Protein AF-A0A4R9C1X8-F1 (afdb_monomer_lite)

Sequence (183 aa):
MKNKLKKDLIKNESGQSLVEFALILPILIILLSMVVDVWRVYDTKLLLQSVASECAIHLAEKDDVHKLRNRETELKESLNKLIDEQYGNRLDKNKRDIKVTLKDKTEEKFVYRTDKNSNYYKNGTNGYQYTKEIVKKYVDASITVNYDVDFWMPLTSFFYGSSKAEVSSEITTRLSEGDENAR

Organism: NCBI:txid72026

Secondary structure (DSSP, 8-state):
--SSSSSSSS---TTHHHHHHHHHHHHHHHHHHHHHHHHHHHHHHHHHHHHHHHHHHHHHH-GGGGG-TTHHHHHHHHHHHHHHHHHTTTS-GGGEEEEEEEEEEEEEEEEEE--TTSHHHHSSTT----EEEEEEEEEEEEEEEEEEEEPS-HHHHHHHSSSEEEEEEEEEEEEE---TT--

InterPro domains:
  IPR012495 TadE-like domain [PF07811] (15-56)

pLDDT: mean 78.83, std 14.2, range [30.73, 95.12]

Radius of gyration: 32.03 Å; chains: 1; bounding box: 59×33×116 Å

Structure (mmCIF, N/CA/C/O backbone):
data_AF-A0A4R9C1X8-F1
#
_entry.id   AF-A0A4R9C1X8-F1
#
loop_
_atom_site.group_PDB
_atom_site.id
_atom_site.type_symbol
_atom_site.label_atom_id
_atom_site.label_alt_id
_atom_site.label_comp_id
_atom_site.label_asym_id
_atom_site.label_entity_id
_atom_site.label_seq_id
_atom_site.pdbx_PDB_ins_code
_atom_site.Cartn_x
_atom_site.Cartn_y
_atom_site.Cartn_z
_atom_site.occupancy
_atom_site.B_iso_or_equiv
_atom_site.auth_seq_id
_atom_site.auth_comp_id
_atom_site.auth_asym_id
_atom_site.auth_atom_id
_atom_site.pdbx_PDB_model_num
ATOM 1 N N . MET A 1 1 ? -11.691 -9.653 82.221 1.00 44.44 1 MET A N 1
ATOM 2 C CA . MET A 1 1 ? -12.650 -8.991 81.306 1.00 44.44 1 MET A CA 1
ATOM 3 C C . MET A 1 1 ? -11.899 -8.296 80.163 1.00 44.44 1 MET A C 1
ATOM 5 O O . MET A 1 1 ? -11.835 -7.081 80.097 1.00 44.44 1 MET A O 1
ATOM 9 N N . LYS A 1 2 ? -11.238 -9.064 79.292 1.00 48.50 2 LYS A N 1
ATOM 10 C CA . LYS A 1 2 ? -10.469 -8.573 78.135 1.00 48.50 2 LYS A CA 1
ATOM 11 C C . LYS A 1 2 ? -10.546 -9.689 77.102 1.00 48.50 2 LYS A C 1
ATOM 13 O O . LYS A 1 2 ? -10.040 -10.753 77.416 1.00 48.50 2 LYS A O 1
ATOM 18 N N . ASN A 1 3 ? -11.296 -9.492 76.013 1.00 53.09 3 ASN A N 1
ATOM 19 C CA . ASN A 1 3 ? -11.282 -10.278 74.753 1.00 53.09 3 ASN A CA 1
ATOM 20 C C . ASN A 1 3 ? -12.555 -10.099 73.896 1.00 53.09 3 ASN A C 1
ATOM 22 O O . ASN A 1 3 ? -12.766 -10.855 72.956 1.00 53.09 3 ASN A O 1
ATOM 26 N N . LYS A 1 4 ? -13.399 -9.088 74.156 1.00 53.53 4 LYS A N 1
ATOM 27 C CA . LYS A 1 4 ? -14.504 -8.726 73.242 1.00 53.53 4 LYS A CA 1
ATOM 28 C C . LYS A 1 4 ? -14.200 -7.562 72.287 1.00 53.53 4 LYS A C 1
ATOM 30 O O . LYS A 1 4 ? -15.000 -7.303 71.408 1.00 53.53 4 LYS A O 1
ATOM 35 N N . LEU A 1 5 ? -13.043 -6.904 72.407 1.00 55.94 5 LEU A N 1
ATOM 36 C CA . LEU A 1 5 ? -12.713 -5.681 71.646 1.00 55.94 5 LEU A CA 1
ATOM 37 C C . LEU A 1 5 ? -11.835 -5.895 70.397 1.00 55.94 5 LEU A C 1
ATOM 39 O O . LEU A 1 5 ? -11.441 -4.925 69.766 1.00 55.94 5 LEU A O 1
ATOM 43 N N . LYS A 1 6 ? -11.502 -7.139 70.028 1.00 55.38 6 LYS A N 1
ATOM 44 C CA . LYS A 1 6 ? -10.621 -7.433 68.874 1.00 55.38 6 LYS A CA 1
ATOM 45 C C . LYS A 1 6 ? -11.290 -8.234 67.752 1.00 55.38 6 LYS A C 1
ATOM 47 O O . LYS A 1 6 ? -10.585 -8.794 66.922 1.00 55.38 6 LYS A O 1
ATOM 52 N N . LYS A 1 7 ? -12.623 -8.341 67.739 1.00 52.66 7 LYS A N 1
ATOM 53 C CA . LYS A 1 7 ? -13.341 -9.148 66.734 1.00 52.66 7 LYS A CA 1
ATOM 54 C C . LYS A 1 7 ? -14.001 -8.331 65.615 1.00 52.66 7 LYS A C 1
ATOM 56 O O . LYS A 1 7 ? -14.261 -8.901 64.567 1.00 52.66 7 LYS A O 1
ATOM 61 N N . ASP A 1 8 ? -14.133 -7.014 65.787 1.00 54.50 8 ASP A N 1
ATOM 62 C CA . ASP A 1 8 ? -14.786 -6.121 64.809 1.00 54.50 8 ASP A CA 1
ATOM 63 C C . ASP A 1 8 ? -13.802 -5.356 63.899 1.00 54.50 8 ASP A C 1
ATOM 65 O O . ASP A 1 8 ? -14.210 -4.524 63.095 1.00 54.50 8 ASP A O 1
ATOM 69 N N . LEU A 1 9 ? -12.494 -5.622 64.010 1.00 56.00 9 LEU A N 1
ATOM 70 C CA . LEU A 1 9 ? -11.445 -4.942 63.228 1.00 56.00 9 LEU A CA 1
ATOM 71 C C . LEU A 1 9 ? -11.056 -5.670 61.935 1.00 56.00 9 LEU A C 1
ATOM 73 O O . LEU A 1 9 ? -10.329 -5.109 61.122 1.00 56.00 9 LEU A O 1
ATOM 77 N N . ILE A 1 10 ? -11.542 -6.895 61.723 1.00 59.62 10 ILE A N 1
ATOM 78 C CA . ILE A 1 10 ? -11.376 -7.601 60.450 1.00 59.62 10 ILE A CA 1
ATOM 79 C C . ILE A 1 10 ? -12.643 -7.336 59.642 1.00 59.62 10 ILE A C 1
ATOM 81 O O . ILE A 1 10 ? -13.610 -8.095 59.675 1.00 59.62 10 ILE A O 1
ATOM 85 N N . LYS A 1 11 ? -12.654 -6.179 58.980 1.00 61.03 11 LYS A N 1
ATOM 86 C CA . LYS A 1 11 ? -13.660 -5.821 57.984 1.00 61.03 11 LYS A CA 1
ATOM 87 C C . LYS A 1 11 ? -13.579 -6.872 56.871 1.00 61.03 11 LYS A C 1
ATOM 89 O O . LYS A 1 11 ? -12.495 -7.141 56.367 1.00 61.03 11 LYS A O 1
ATOM 94 N N . ASN A 1 12 ? -14.698 -7.507 56.526 1.00 60.75 12 ASN A N 1
ATOM 95 C CA . ASN A 1 12 ? -14.753 -8.438 55.397 1.00 60.75 12 ASN A CA 1
ATOM 96 C C . ASN A 1 12 ? -14.460 -7.664 54.097 1.00 60.75 12 ASN A C 1
ATOM 98 O O . ASN A 1 12 ? -15.361 -7.074 53.510 1.00 60.75 12 ASN A O 1
ATOM 102 N N . GLU A 1 13 ? -13.198 -7.655 53.663 1.00 63.69 13 GLU A N 1
ATOM 103 C CA . GLU A 1 13 ? -12.723 -7.085 52.386 1.00 63.69 13 GLU A CA 1
ATOM 104 C C . GLU A 1 13 ? -12.958 -8.028 51.189 1.00 63.69 13 GLU A C 1
ATOM 106 O O . GLU A 1 13 ? -12.529 -7.763 50.064 1.00 63.69 13 GLU A O 1
ATOM 111 N N . SER A 1 14 ? -13.664 -9.142 51.402 1.00 65.75 14 SER A N 1
ATOM 112 C CA . SER A 1 14 ? -14.006 -10.105 50.359 1.00 65.75 14 SER A CA 1
ATOM 113 C C . SER A 1 14 ? -14.932 -9.458 49.321 1.00 65.75 14 SER A C 1
ATOM 115 O O . SER A 1 14 ? -16.137 -9.346 49.539 1.00 65.75 14 SER A O 1
ATOM 117 N N . GLY A 1 15 ? -14.359 -9.013 48.202 1.00 71.25 15 GLY A N 1
ATOM 118 C CA . GLY A 1 15 ? -15.075 -8.397 47.079 1.00 71.25 15 GLY A CA 1
ATOM 119 C C . GLY A 1 15 ? -14.555 -7.018 46.670 1.00 71.25 15 GLY A C 1
ATOM 120 O O . GLY A 1 15 ? -14.834 -6.589 45.554 1.00 71.25 15 GLY A O 1
ATOM 121 N N . GLN A 1 16 ? -13.748 -6.349 47.502 1.00 83.31 16 GLN A N 1
ATOM 122 C CA . GLN A 1 16 ? -13.204 -5.025 47.174 1.00 83.31 16 GLN A CA 1
ATOM 123 C C . GLN A 1 16 ? -12.269 -5.074 45.958 1.00 83.31 16 GLN A C 1
ATOM 125 O O . GLN A 1 16 ? -12.422 -4.276 45.036 1.00 83.31 16 GLN A O 1
ATOM 130 N N . SER A 1 17 ? -11.381 -6.069 45.888 1.00 85.88 17 SER A N 1
ATOM 131 C CA . SER A 1 17 ? -10.478 -6.241 44.742 1.00 85.88 17 SER A CA 1
ATOM 132 C C . SER A 1 17 ? -11.224 -6.474 43.421 1.00 85.88 17 SER A C 1
ATOM 134 O O . SER A 1 17 ? -10.751 -6.061 42.367 1.00 85.88 17 SER A O 1
ATOM 136 N N . LEU A 1 18 ? -12.409 -7.100 43.461 1.00 88.44 18 LEU A N 1
ATOM 137 C CA . LEU A 1 18 ? -13.241 -7.303 42.270 1.00 88.44 18 LEU A CA 1
ATOM 138 C C . LEU A 1 18 ? -13.864 -5.983 41.795 1.00 88.44 18 LEU A C 1
ATOM 140 O O . LEU A 1 18 ? -13.910 -5.725 40.595 1.00 88.44 18 LEU A O 1
ATOM 144 N N . VAL A 1 19 ? -14.312 -5.143 42.731 1.00 89.88 19 VAL A N 1
ATOM 145 C CA . VAL A 1 19 ? -14.863 -3.813 42.427 1.00 89.88 19 VAL A CA 1
ATOM 146 C C . VAL A 1 19 ? -13.779 -2.895 41.862 1.00 89.88 19 VAL A C 1
ATOM 148 O O . VAL A 1 19 ? -14.004 -2.236 40.851 1.00 89.88 19 VAL A O 1
ATOM 151 N N . GLU A 1 20 ? -12.586 -2.889 42.457 1.00 89.75 20 GLU A N 1
ATOM 152 C CA . GLU A 1 20 ? -11.447 -2.107 41.960 1.00 89.75 20 GLU A CA 1
ATOM 153 C C . GLU A 1 20 ? -11.016 -2.557 40.557 1.00 89.75 20 GLU A C 1
ATOM 155 O O . GLU A 1 20 ? -10.795 -1.725 39.676 1.00 89.75 20 GLU A O 1
ATOM 160 N N . PHE A 1 21 ? -10.989 -3.867 40.300 1.00 91.56 21 PHE A N 1
ATOM 161 C CA . PHE A 1 21 ? -10.712 -4.392 38.965 1.00 91.56 21 PHE A CA 1
ATOM 162 C C . PHE A 1 21 ? -11.791 -3.996 37.948 1.00 91.56 21 PHE A C 1
ATOM 164 O O . PHE A 1 21 ? -11.461 -3.577 36.839 1.00 91.56 21 PHE A O 1
ATOM 171 N N . ALA A 1 22 ? -13.072 -4.062 38.321 1.00 93.31 22 ALA A N 1
ATOM 172 C CA . ALA A 1 22 ? -14.178 -3.662 37.452 1.00 93.31 22 ALA A CA 1
ATOM 173 C C . ALA A 1 22 ? -14.142 -2.168 37.085 1.00 93.31 22 ALA A C 1
ATOM 175 O O . ALA A 1 22 ? -14.608 -1.799 36.010 1.00 93.31 22 ALA A O 1
ATOM 176 N N . LEU A 1 23 ? -13.565 -1.315 37.939 1.00 93.06 23 LEU A N 1
ATOM 177 C CA . LEU A 1 23 ? -13.366 0.109 37.650 1.00 93.06 23 LEU A CA 1
ATOM 178 C C . LEU A 1 23 ? -12.198 0.363 36.687 1.00 93.06 23 LEU A C 1
ATOM 180 O O . LEU A 1 23 ? -12.264 1.286 35.877 1.00 93.06 23 LEU A O 1
ATOM 184 N N . ILE A 1 24 ? -11.142 -0.452 36.742 1.00 95.12 24 ILE A N 1
ATOM 185 C CA . ILE A 1 24 ? -9.961 -0.311 35.873 1.00 95.12 24 ILE A CA 1
ATOM 186 C C . ILE A 1 24 ? -10.181 -0.979 34.508 1.00 95.12 24 ILE A C 1
ATOM 188 O O . ILE A 1 24 ? -9.672 -0.504 33.492 1.00 95.12 24 ILE A O 1
ATOM 192 N N . LEU A 1 25 ? -10.961 -2.060 34.458 1.00 93.62 25 LEU A N 1
ATOM 193 C CA . LEU A 1 25 ? -11.194 -2.855 33.252 1.00 93.62 25 LEU A CA 1
ATOM 194 C C . LEU A 1 25 ? -11.656 -2.028 32.029 1.00 93.62 25 LEU A C 1
ATOM 196 O O . LEU A 1 25 ? -11.095 -2.237 30.954 1.00 93.62 25 LEU A O 1
ATOM 200 N N . PRO A 1 26 ? -12.592 -1.063 32.131 1.00 90.81 26 PRO A N 1
ATOM 201 C CA . PRO A 1 26 ? -12.990 -0.231 30.995 1.00 90.81 26 PRO A CA 1
ATOM 202 C C . PRO A 1 26 ? -11.837 0.613 30.447 1.00 90.81 26 PRO A C 1
ATOM 204 O O . PRO A 1 26 ? -11.681 0.728 29.234 1.00 90.81 26 PRO A O 1
ATOM 207 N N . ILE A 1 27 ? -10.998 1.161 31.331 1.00 91.69 27 ILE A N 1
ATOM 208 C CA . ILE A 1 27 ? -9.813 1.938 30.946 1.00 91.69 27 ILE A CA 1
ATOM 209 C C . ILE A 1 27 ? -8.828 1.029 30.206 1.00 91.69 27 ILE A C 1
ATOM 211 O O . ILE A 1 27 ? -8.302 1.404 29.160 1.00 91.69 27 ILE A O 1
ATOM 215 N N . LEU A 1 28 ? -8.630 -0.194 30.704 1.00 92.62 28 LEU A N 1
ATOM 216 C CA . LEU A 1 28 ? -7.775 -1.182 30.054 1.00 92.62 28 LEU A CA 1
ATOM 217 C C . LEU A 1 28 ? -8.300 -1.564 28.662 1.00 92.62 28 LEU A C 1
ATOM 219 O O . LEU A 1 28 ? -7.518 -1.620 27.716 1.00 92.62 28 LEU A O 1
ATOM 223 N N . ILE A 1 29 ? -9.612 -1.779 28.518 1.00 91.12 29 ILE A N 1
ATOM 224 C CA . ILE A 1 29 ? -10.246 -2.079 27.226 1.00 91.12 29 ILE A CA 1
ATOM 225 C C . ILE A 1 29 ? -10.046 -0.920 26.252 1.00 91.12 29 ILE A C 1
ATOM 227 O O . ILE A 1 29 ? -9.696 -1.162 25.100 1.00 91.12 29 ILE A O 1
ATOM 231 N N . ILE A 1 30 ? -10.219 0.325 26.699 1.00 88.81 30 ILE A N 1
ATOM 232 C CA . ILE A 1 30 ? -10.000 1.517 25.871 1.00 88.81 30 ILE A CA 1
ATOM 233 C C . ILE A 1 30 ? -8.551 1.579 25.377 1.00 88.81 30 ILE A C 1
ATOM 235 O O . ILE A 1 30 ? -8.316 1.745 24.179 1.00 88.81 30 ILE A O 1
ATOM 239 N N . LEU A 1 31 ? -7.583 1.400 26.279 1.00 88.94 31 LEU A N 1
ATOM 240 C CA . LEU A 1 31 ? -6.163 1.422 25.927 1.00 88.94 31 LEU A CA 1
ATOM 241 C C . LEU A 1 31 ? -5.814 0.307 24.937 1.00 88.94 31 LEU A C 1
ATOM 243 O O . LEU A 1 31 ? -5.181 0.563 23.915 1.00 88.94 31 LEU A O 1
ATOM 247 N N . LEU A 1 32 ? -6.269 -0.920 25.197 1.00 90.19 32 LEU A N 1
ATOM 248 C CA . LEU A 1 32 ? -5.996 -2.065 24.331 1.00 90.19 32 LEU A CA 1
ATOM 249 C C . LEU A 1 32 ? -6.653 -1.905 22.953 1.00 90.19 32 LEU A C 1
ATOM 251 O O . LEU A 1 32 ? -6.054 -2.237 21.935 1.00 90.19 32 LEU A O 1
ATOM 255 N N . SER A 1 33 ? -7.851 -1.328 22.912 1.00 87.00 33 SER A N 1
ATOM 256 C CA . SER A 1 33 ? -8.580 -1.040 21.675 1.00 87.00 33 SER A CA 1
ATOM 257 C C . SER A 1 33 ? -7.838 -0.042 20.783 1.00 87.00 33 SER A C 1
ATOM 259 O O . SER A 1 33 ? -7.737 -0.252 19.576 1.00 87.00 33 SER A O 1
ATOM 261 N N . MET A 1 34 ? -7.250 1.002 21.372 1.00 86.62 34 MET A N 1
ATOM 262 C CA . MET A 1 34 ? -6.433 1.967 20.630 1.00 86.62 34 MET A CA 1
ATOM 263 C C . MET A 1 34 ? -5.175 1.310 20.040 1.00 86.62 34 MET A C 1
ATOM 265 O O . MET A 1 34 ? -4.806 1.584 18.899 1.00 86.62 34 MET A O 1
ATOM 269 N N . VAL A 1 35 ? -4.545 0.396 20.786 1.00 91.12 35 VAL A N 1
ATOM 270 C CA . VAL A 1 35 ? -3.383 -0.368 20.304 1.00 91.12 35 VAL A CA 1
ATOM 271 C C . VAL A 1 35 ? -3.746 -1.235 19.095 1.00 91.12 35 VAL A C 1
ATOM 273 O O . VAL A 1 35 ? -2.954 -1.323 18.158 1.00 91.12 35 VAL A O 1
ATOM 276 N N . VAL A 1 36 ? -4.941 -1.832 19.068 1.00 92.06 36 VAL A N 1
ATOM 277 C CA . VAL A 1 36 ? -5.411 -2.633 17.922 1.00 92.06 36 VAL A CA 1
ATOM 278 C C . VAL A 1 36 ? -5.536 -1.786 16.653 1.00 92.06 36 VAL A C 1
ATOM 280 O O . VAL A 1 36 ? -5.094 -2.222 15.590 1.00 92.06 36 VAL A O 1
ATOM 283 N N . ASP A 1 37 ? -6.087 -0.574 16.740 1.00 91.94 37 ASP A N 1
ATOM 284 C CA . ASP A 1 37 ? -6.185 0.314 15.575 1.00 91.94 37 ASP A CA 1
ATOM 285 C C . ASP A 1 37 ? -4.795 0.728 15.061 1.00 91.94 37 ASP A C 1
ATOM 287 O O . ASP A 1 37 ? -4.538 0.663 13.858 1.00 91.94 37 ASP A O 1
ATOM 291 N N . VAL A 1 38 ? -3.861 1.062 15.961 1.00 91.25 38 VAL A N 1
ATOM 292 C CA . VAL A 1 38 ? -2.466 1.376 15.591 1.00 91.25 38 VAL A CA 1
ATOM 293 C C . VAL A 1 38 ? -1.785 0.177 14.929 1.00 91.25 38 VAL A C 1
ATOM 295 O O . VAL A 1 38 ? -1.110 0.332 13.910 1.00 91.25 38 VAL A O 1
ATOM 298 N N . TRP A 1 39 ? -1.991 -1.028 15.465 1.00 92.94 39 TRP A N 1
ATOM 299 C CA . TRP A 1 39 ? -1.465 -2.257 14.877 1.00 92.94 39 TRP A CA 1
ATOM 300 C C . TRP A 1 39 ? -1.961 -2.460 13.442 1.00 92.94 39 TRP A C 1
ATOM 302 O O . TRP A 1 39 ? -1.170 -2.795 12.567 1.00 92.94 39 TRP A O 1
ATOM 312 N N . ARG A 1 40 ? -3.245 -2.205 13.165 1.00 91.75 40 ARG A N 1
ATOM 313 C CA . ARG A 1 40 ? -3.810 -2.336 11.810 1.00 91.75 40 ARG A CA 1
ATOM 314 C C . ARG A 1 40 ? -3.205 -1.337 10.825 1.00 91.75 40 ARG A C 1
ATOM 316 O O . ARG A 1 40 ? -2.924 -1.705 9.683 1.00 91.75 40 ARG A O 1
ATOM 323 N N . VAL A 1 41 ? -2.971 -0.099 11.260 1.00 92.62 41 VAL A N 1
ATOM 324 C CA . VAL A 1 41 ? -2.260 0.907 10.452 1.00 92.62 41 VAL A CA 1
ATOM 325 C C . VAL A 1 41 ? -0.843 0.427 10.137 1.00 92.62 41 VAL A C 1
ATOM 327 O O . VAL A 1 41 ? -0.406 0.494 8.988 1.00 92.62 41 VAL A O 1
ATOM 330 N N . TYR A 1 42 ? -0.142 -0.111 11.135 1.00 93.81 42 TYR A N 1
ATOM 331 C CA . TYR A 1 42 ? 1.217 -0.617 10.971 1.00 93.81 42 TYR A CA 1
ATOM 332 C C . TYR A 1 42 ? 1.294 -1.857 10.063 1.00 93.81 42 TYR A C 1
ATOM 334 O O . TYR A 1 42 ? 2.123 -1.888 9.155 1.00 93.81 42 TYR A O 1
ATOM 342 N N . ASP A 1 43 ? 0.405 -2.841 10.235 1.00 94.06 43 ASP A N 1
ATOM 343 C CA . ASP A 1 43 ? 0.322 -4.016 9.350 1.00 94.06 43 ASP A CA 1
ATOM 344 C C . ASP A 1 43 ? 0.052 -3.594 7.900 1.00 94.06 43 ASP A C 1
ATOM 346 O O . ASP A 1 43 ? 0.715 -4.062 6.975 1.00 94.06 43 ASP A O 1
ATOM 350 N N . THR A 1 44 ? -0.848 -2.624 7.698 1.00 93.06 44 THR A N 1
ATOM 351 C CA . THR A 1 44 ? -1.122 -2.077 6.362 1.00 93.06 44 THR A CA 1
ATOM 352 C C . THR A 1 44 ? 0.103 -1.376 5.780 1.00 93.06 44 THR A C 1
ATOM 354 O O . THR A 1 44 ? 0.399 -1.538 4.599 1.00 93.06 44 THR A O 1
ATOM 357 N N . LYS A 1 45 ? 0.863 -0.632 6.593 1.00 93.06 45 LYS A N 1
ATOM 358 C CA . LYS A 1 45 ? 2.108 0.012 6.151 1.00 93.06 45 LYS A CA 1
ATOM 359 C C . LYS A 1 45 ? 3.136 -1.012 5.667 1.00 93.06 45 LYS A C 1
ATOM 361 O O . LYS A 1 45 ? 3.730 -0.806 4.610 1.00 93.06 45 LYS A O 1
ATOM 366 N N . LEU A 1 46 ? 3.328 -2.104 6.407 1.00 93.94 46 LEU A N 1
ATOM 367 C CA . LEU A 1 46 ? 4.225 -3.189 5.998 1.00 93.94 46 LEU A CA 1
ATOM 368 C C . LEU A 1 46 ? 3.745 -3.846 4.703 1.00 93.94 46 LEU A C 1
ATOM 370 O O . LEU A 1 46 ? 4.535 -4.058 3.785 1.00 93.94 46 LEU A O 1
ATOM 374 N N . LEU A 1 47 ? 2.440 -4.100 4.600 1.00 93.31 47 LEU A N 1
ATOM 375 C CA . LEU A 1 47 ? 1.840 -4.676 3.405 1.00 93.31 47 LEU A CA 1
ATOM 376 C C . LEU A 1 47 ? 2.042 -3.785 2.173 1.00 93.31 47 LEU A C 1
ATOM 378 O O . LEU A 1 47 ? 2.428 -4.275 1.115 1.00 93.31 47 LEU A O 1
ATOM 382 N N . LEU A 1 48 ? 1.837 -2.474 2.314 1.00 93.38 48 LEU A N 1
ATOM 383 C CA . LEU A 1 48 ? 2.068 -1.501 1.247 1.00 93.38 48 LEU A CA 1
ATOM 384 C C . LEU A 1 48 ? 3.531 -1.436 0.815 1.00 93.38 48 LEU A C 1
ATOM 386 O O . LEU A 1 48 ? 3.808 -1.216 -0.362 1.00 93.38 48 LEU A O 1
ATOM 390 N N . GLN A 1 49 ? 4.471 -1.631 1.738 1.00 93.00 49 GLN A N 1
ATOM 391 C CA . GLN A 1 49 ? 5.887 -1.700 1.398 1.00 93.00 49 GLN A CA 1
ATOM 392 C C . GLN A 1 49 ? 6.192 -2.939 0.550 1.00 93.00 49 GLN A C 1
ATOM 394 O O . GLN A 1 49 ? 6.845 -2.808 -0.483 1.00 93.00 49 GLN A O 1
ATOM 399 N N . SER A 1 50 ? 5.663 -4.110 0.921 1.00 92.62 50 SER A N 1
ATOM 400 C CA . SER A 1 50 ? 5.785 -5.329 0.108 1.00 92.62 50 SER A CA 1
ATOM 401 C C . SER A 1 50 ? 5.149 -5.164 -1.272 1.00 92.62 50 SER A C 1
ATOM 403 O O . SER A 1 50 ? 5.767 -5.511 -2.274 1.00 92.62 50 SER A O 1
ATOM 405 N N . VAL A 1 51 ? 3.956 -4.568 -1.342 1.00 91.25 51 VAL A N 1
ATOM 406 C CA . VAL A 1 51 ? 3.269 -4.276 -2.608 1.00 91.25 51 VAL A CA 1
ATOM 407 C C . VAL A 1 51 ? 4.089 -3.344 -3.491 1.00 91.25 51 VAL A C 1
ATOM 409 O O . VAL A 1 51 ? 4.247 -3.616 -4.678 1.00 91.25 51 VAL A O 1
ATOM 412 N N . ALA A 1 52 ? 4.618 -2.256 -2.930 1.00 90.06 52 ALA A N 1
ATOM 413 C CA . ALA A 1 52 ? 5.444 -1.314 -3.672 1.00 90.06 52 ALA A CA 1
ATOM 414 C C . ALA A 1 52 ? 6.685 -2.017 -4.243 1.00 90.06 52 ALA A C 1
ATOM 416 O O . ALA A 1 52 ? 6.966 -1.884 -5.433 1.00 90.06 52 ALA A O 1
ATOM 417 N N . SER A 1 53 ? 7.382 -2.822 -3.434 1.00 90.69 53 SER A N 1
ATOM 418 C CA . SER A 1 53 ? 8.530 -3.615 -3.888 1.00 90.69 53 SER A CA 1
ATOM 419 C C . SER A 1 53 ? 8.174 -4.600 -5.001 1.00 90.69 53 SER A C 1
ATOM 421 O O . SER A 1 53 ? 8.881 -4.648 -6.004 1.00 90.69 53 SER A O 1
ATOM 423 N N . GLU A 1 54 ? 7.065 -5.325 -4.876 1.00 89.25 54 GLU A N 1
ATOM 424 C CA . GLU A 1 54 ? 6.607 -6.258 -5.911 1.00 89.25 54 GLU A CA 1
ATOM 425 C C . GLU A 1 54 ? 6.286 -5.523 -7.219 1.00 89.25 54 GLU A C 1
ATOM 427 O O . GLU A 1 54 ? 6.692 -5.935 -8.303 1.00 89.25 54 GLU A O 1
ATOM 432 N N . CYS A 1 55 ? 5.630 -4.364 -7.119 1.00 87.94 55 CYS A N 1
ATOM 433 C CA . CYS A 1 55 ? 5.351 -3.505 -8.266 1.00 87.94 55 CYS A CA 1
ATOM 434 C C . CYS A 1 55 ? 6.647 -3.017 -8.931 1.00 87.94 55 CYS A C 1
ATOM 436 O O . CYS A 1 55 ? 6.741 -3.015 -10.155 1.00 87.94 55 CYS A O 1
ATOM 438 N N . ALA A 1 56 ? 7.657 -2.630 -8.149 1.00 87.31 56 ALA A N 1
ATOM 439 C CA . ALA A 1 56 ? 8.956 -2.203 -8.665 1.00 87.31 56 ALA A CA 1
ATOM 440 C C . ALA A 1 56 ? 9.685 -3.314 -9.434 1.00 87.31 56 ALA A C 1
ATOM 442 O O . ALA A 1 56 ? 10.269 -3.032 -10.482 1.00 87.31 56 ALA A O 1
ATOM 443 N N . ILE A 1 57 ? 9.635 -4.549 -8.928 1.00 87.06 57 ILE A N 1
ATOM 444 C CA . ILE A 1 57 ? 10.224 -5.728 -9.576 1.00 87.06 57 ILE A CA 1
ATOM 445 C C . ILE A 1 57 ? 9.473 -6.042 -10.870 1.00 87.06 57 ILE A C 1
ATOM 447 O O . ILE A 1 57 ? 10.093 -6.137 -11.926 1.00 87.06 57 ILE A O 1
ATOM 451 N N . HIS A 1 58 ? 8.141 -6.102 -10.810 1.00 87.06 58 HIS A N 1
ATOM 452 C CA . HIS A 1 58 ? 7.296 -6.384 -11.972 1.00 87.06 58 HIS A CA 1
ATOM 453 C C . HIS A 1 58 ? 7.477 -5.356 -13.094 1.00 87.06 58 HIS A C 1
ATOM 455 O O . HIS A 1 58 ? 7.465 -5.704 -14.273 1.00 87.06 58 HIS A O 1
ATOM 461 N N . LEU A 1 59 ? 7.667 -4.075 -12.751 1.00 84.25 59 LEU A N 1
ATOM 462 C CA . LEU A 1 59 ? 7.992 -3.062 -13.755 1.00 84.25 59 LEU A CA 1
ATOM 463 C C . LEU A 1 59 ? 9.396 -3.250 -14.334 1.00 84.25 59 LEU A C 1
ATOM 465 O O . LEU A 1 59 ? 9.556 -3.095 -15.541 1.00 84.25 59 LEU A O 1
ATOM 469 N N . ALA A 1 60 ? 10.393 -3.567 -13.504 1.00 81.88 60 ALA A N 1
ATOM 470 C CA . ALA A 1 60 ? 11.772 -3.751 -13.951 1.00 81.88 60 ALA A CA 1
ATOM 471 C C . ALA A 1 60 ? 11.952 -4.984 -14.854 1.00 81.88 60 ALA A C 1
ATOM 473 O O . ALA A 1 60 ? 12.788 -4.949 -15.750 1.00 81.88 60 ALA A O 1
ATOM 474 N N . GLU A 1 61 ? 11.169 -6.047 -14.644 1.00 81.38 61 GLU A N 1
ATOM 475 C CA . GLU A 1 61 ? 11.168 -7.247 -15.495 1.00 81.38 61 GLU A CA 1
ATOM 476 C C . GLU A 1 61 ? 10.475 -7.011 -16.845 1.00 81.38 61 GLU A C 1
ATOM 478 O O . GLU A 1 61 ? 10.781 -7.661 -17.846 1.00 81.38 61 GLU A O 1
ATOM 483 N N . LYS A 1 62 ? 9.531 -6.068 -16.900 1.00 75.38 62 LYS A N 1
ATOM 484 C CA . LYS A 1 62 ? 8.776 -5.785 -18.116 1.00 75.38 62 LYS A CA 1
ATOM 485 C C . LYS A 1 62 ? 9.640 -4.987 -19.096 1.00 75.38 62 LYS A C 1
ATOM 487 O O . LYS A 1 62 ? 9.580 -3.763 -19.152 1.00 75.38 62 LYS A O 1
ATOM 492 N N . ASP A 1 63 ? 10.387 -5.696 -19.934 1.00 64.44 63 ASP A N 1
ATOM 493 C CA . ASP A 1 63 ? 11.261 -5.083 -20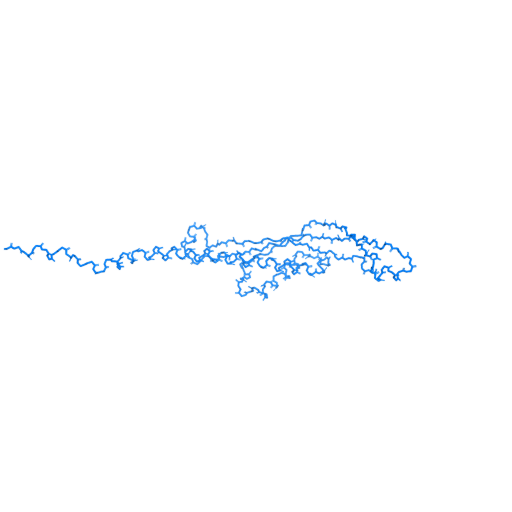.940 1.00 64.44 63 ASP A CA 1
ATOM 494 C C . ASP A 1 63 ? 10.501 -4.204 -21.950 1.00 64.44 63 ASP A C 1
ATOM 496 O O . ASP A 1 63 ? 11.085 -3.292 -22.516 1.00 64.44 63 ASP A O 1
ATOM 500 N N . ASP A 1 64 ? 9.193 -4.395 -22.157 1.00 65.44 64 ASP A N 1
ATOM 501 C CA . ASP A 1 64 ? 8.400 -3.688 -23.179 1.00 65.44 64 ASP A CA 1
ATOM 502 C C . ASP A 1 64 ? 7.855 -2.305 -22.766 1.00 65.44 64 ASP A C 1
ATOM 504 O O . ASP A 1 64 ? 7.111 -1.684 -23.529 1.00 65.44 64 ASP A O 1
ATOM 508 N N . VAL A 1 65 ? 8.197 -1.780 -21.584 1.00 66.88 65 VAL A N 1
ATOM 509 C CA . VAL A 1 65 ? 7.618 -0.510 -21.087 1.00 66.88 65 VAL A CA 1
ATOM 510 C C . VAL A 1 65 ? 7.904 0.681 -22.017 1.00 66.88 65 VAL A C 1
ATOM 512 O O . VAL A 1 65 ? 7.110 1.620 -22.103 1.00 66.88 65 VAL A O 1
ATOM 515 N N . HIS A 1 66 ? 8.994 0.622 -22.783 1.00 63.72 66 HIS A N 1
ATOM 516 C CA . HIS A 1 66 ? 9.368 1.629 -23.777 1.00 63.72 66 HIS A CA 1
ATOM 517 C C . HIS A 1 66 ? 8.469 1.651 -25.027 1.00 63.72 66 HIS A C 1
ATOM 519 O O . HIS A 1 66 ? 8.430 2.664 -25.723 1.00 63.72 66 HIS A O 1
ATOM 525 N N . LYS A 1 67 ? 7.719 0.574 -25.304 1.00 63.34 67 LYS A N 1
ATOM 526 C CA . LYS A 1 67 ? 6.823 0.462 -26.471 1.00 63.34 67 LYS A CA 1
ATOM 527 C C . LYS A 1 67 ? 5.411 0.995 -26.211 1.00 63.34 67 LYS A C 1
ATOM 529 O O . LYS A 1 67 ? 4.621 1.102 -27.148 1.00 63.34 67 LYS A O 1
ATOM 534 N N . LEU A 1 68 ? 5.074 1.301 -24.958 1.00 67.44 68 LEU A N 1
ATOM 535 C CA . LEU A 1 68 ? 3.722 1.709 -24.573 1.00 67.44 68 LEU A CA 1
ATOM 536 C C . LEU A 1 68 ? 3.471 3.167 -24.971 1.00 67.44 68 LEU A C 1
ATOM 538 O O . LEU A 1 68 ? 4.291 4.052 -24.714 1.00 67.44 68 LEU A O 1
ATOM 542 N N . ARG A 1 69 ? 2.313 3.426 -25.586 1.00 62.59 69 ARG A N 1
ATOM 543 C CA . ARG A 1 69 ? 1.947 4.758 -26.089 1.00 62.59 69 ARG A CA 1
ATOM 544 C C . ARG A 1 69 ? 1.552 5.689 -24.941 1.00 62.59 69 ARG A C 1
ATOM 546 O O . ARG A 1 69 ? 1.967 6.843 -24.936 1.00 62.59 69 ARG A O 1
ATOM 553 N N . ASN A 1 70 ? 0.825 5.165 -23.948 1.00 75.94 70 ASN A N 1
ATOM 554 C CA . ASN A 1 70 ? 0.446 5.869 -22.721 1.00 75.94 70 ASN A CA 1
ATOM 555 C C . ASN A 1 70 ? 1.046 5.154 -21.502 1.00 75.94 70 ASN A C 1
ATOM 557 O O . ASN A 1 70 ? 0.339 4.491 -20.740 1.00 75.94 70 ASN A O 1
ATOM 561 N N . ARG A 1 71 ? 2.370 5.290 -21.331 1.00 74.75 71 ARG A N 1
ATOM 562 C CA . ARG A 1 71 ? 3.158 4.538 -20.338 1.00 74.75 71 ARG A CA 1
ATOM 563 C C . ARG A 1 71 ? 2.534 4.545 -18.940 1.00 74.75 71 ARG A C 1
ATOM 565 O O . ARG A 1 71 ? 2.303 3.486 -18.381 1.00 74.75 71 ARG A O 1
ATOM 572 N N . GLU A 1 72 ? 2.191 5.701 -18.384 1.00 78.06 72 GLU A N 1
ATOM 573 C CA . GLU A 1 72 ? 1.697 5.781 -16.999 1.00 78.06 72 GLU A CA 1
ATOM 574 C C . GLU A 1 72 ? 0.352 5.072 -16.786 1.00 78.06 72 GLU A C 1
ATOM 576 O O . GLU A 1 72 ? 0.174 4.368 -15.792 1.00 78.06 72 GLU A O 1
ATOM 581 N N . THR A 1 73 ? -0.590 5.208 -17.724 1.00 80.75 73 THR A N 1
ATOM 582 C CA . THR A 1 73 ? -1.923 4.595 -17.615 1.00 80.75 73 THR A CA 1
ATOM 583 C C . THR A 1 73 ? -1.854 3.076 -17.738 1.00 80.75 73 THR A C 1
ATOM 585 O O . THR A 1 73 ? -2.426 2.364 -16.916 1.00 80.75 73 THR A O 1
ATOM 588 N N . GLU A 1 74 ? -1.115 2.579 -18.730 1.00 81.31 74 GLU A N 1
ATOM 589 C CA . GLU A 1 74 ? -0.968 1.141 -18.982 1.00 81.31 74 GLU A CA 1
ATOM 590 C C . GLU A 1 74 ? -0.167 0.455 -17.862 1.00 81.31 74 GLU A C 1
ATOM 592 O O . GLU A 1 74 ? -0.486 -0.663 -17.445 1.00 81.31 74 GLU A O 1
ATOM 597 N N . LEU A 1 75 ? 0.842 1.142 -17.310 1.00 82.31 75 LEU A N 1
ATOM 598 C CA . LEU A 1 75 ? 1.559 0.675 -16.125 1.00 82.31 75 LEU A CA 1
ATOM 599 C C . LEU A 1 75 ? 0.636 0.637 -14.906 1.00 82.31 75 LEU A C 1
ATOM 601 O O . LEU A 1 75 ? 0.577 -0.386 -14.229 1.00 82.31 75 LEU A O 1
ATOM 605 N N . LYS A 1 76 ? -0.137 1.702 -14.655 1.00 86.12 76 LYS A N 1
ATOM 606 C CA . LYS A 1 76 ? -1.108 1.741 -13.552 1.00 86.12 76 LYS A CA 1
ATOM 607 C C . LYS A 1 76 ? -2.116 0.593 -13.642 1.00 86.12 76 LYS A C 1
ATOM 609 O O . LYS A 1 76 ? -2.443 -0.001 -12.616 1.00 86.12 76 LYS A O 1
ATOM 614 N N . GLU A 1 77 ? -2.608 0.257 -14.830 1.00 86.06 77 GLU A N 1
ATOM 615 C CA . GLU A 1 77 ? -3.530 -0.870 -15.017 1.00 86.06 77 GLU A CA 1
ATOM 616 C C . GLU A 1 77 ? -2.855 -2.219 -14.729 1.00 86.06 77 GLU A C 1
ATOM 618 O O . GLU A 1 77 ? -3.390 -3.028 -13.968 1.00 86.06 77 GLU A O 1
ATOM 623 N N . SER A 1 78 ? -1.640 -2.429 -15.249 1.00 84.88 78 SER A N 1
ATOM 624 C CA . SER A 1 78 ? -0.853 -3.641 -14.987 1.00 84.88 78 SER A CA 1
ATOM 625 C C . SER A 1 78 ? -0.569 -3.835 -13.495 1.00 84.88 78 SER A C 1
ATOM 627 O O . SER A 1 78 ? -0.671 -4.955 -12.998 1.00 84.88 78 SER A O 1
ATOM 629 N N . LEU A 1 79 ? -0.229 -2.760 -12.778 1.00 86.56 79 LEU A N 1
ATOM 630 C CA . LEU A 1 79 ? 0.019 -2.809 -11.337 1.00 86.56 79 LEU A CA 1
ATOM 631 C C . LEU A 1 79 ? -1.263 -3.077 -10.548 1.00 86.56 79 LEU A C 1
ATOM 633 O O . LEU A 1 79 ? -1.251 -3.868 -9.610 1.00 86.56 79 LEU A O 1
ATOM 637 N N . ASN A 1 80 ? -2.389 -2.475 -10.942 1.00 87.75 80 ASN A N 1
ATOM 638 C CA . ASN A 1 80 ? -3.676 -2.764 -10.308 1.00 87.75 80 ASN A CA 1
ATOM 639 C C . ASN A 1 80 ? -4.052 -4.241 -10.434 1.00 87.75 80 ASN A C 1
ATOM 641 O O . ASN A 1 80 ? -4.500 -4.827 -9.453 1.00 87.75 80 ASN A O 1
ATOM 645 N N . LYS A 1 81 ? -3.839 -4.845 -11.608 1.00 88.75 81 LYS A N 1
ATOM 646 C CA . LYS A 1 81 ? -4.093 -6.272 -11.818 1.00 88.75 81 LYS A CA 1
ATOM 647 C C . LYS A 1 81 ? -3.196 -7.146 -10.935 1.00 88.75 81 LYS A C 1
ATOM 649 O O . LYS A 1 81 ? -3.707 -8.032 -10.262 1.00 88.75 81 LYS A O 1
ATOM 654 N N . LEU A 1 82 ? -1.895 -6.850 -10.881 1.00 88.00 82 LEU A N 1
ATOM 655 C CA . LEU A 1 82 ? -0.936 -7.565 -10.029 1.00 88.00 82 LEU A CA 1
ATOM 656 C C . LEU A 1 82 ? -1.341 -7.515 -8.548 1.00 88.00 82 LEU A C 1
ATOM 658 O O . LEU A 1 82 ? -1.335 -8.534 -7.860 1.00 88.00 82 LEU A O 1
ATOM 662 N N . ILE A 1 83 ? -1.721 -6.334 -8.057 1.00 89.19 83 ILE A N 1
ATOM 663 C CA . ILE A 1 83 ? -2.129 -6.156 -6.659 1.00 89.19 83 ILE A CA 1
ATOM 664 C C . ILE A 1 83 ? -3.440 -6.882 -6.380 1.00 89.19 83 ILE A C 1
ATOM 666 O O . ILE A 1 83 ? -3.569 -7.505 -5.332 1.00 89.19 83 ILE A O 1
ATOM 670 N N . ASP A 1 84 ? -4.405 -6.829 -7.295 1.00 89.75 84 ASP A N 1
ATOM 671 C CA . ASP A 1 84 ? -5.678 -7.526 -7.120 1.00 89.75 84 ASP A CA 1
ATOM 672 C C . ASP A 1 84 ? -5.466 -9.057 -7.091 1.00 89.75 84 ASP A C 1
ATOM 674 O O . ASP A 1 84 ? -6.076 -9.738 -6.268 1.00 89.75 84 ASP A O 1
ATOM 678 N N . GLU A 1 85 ? -4.553 -9.596 -7.907 1.00 90.12 85 GLU A N 1
ATOM 679 C CA . GLU A 1 85 ? -4.212 -11.028 -7.933 1.00 90.12 85 GLU A CA 1
ATOM 680 C C . GLU A 1 85 ? -3.455 -11.493 -6.678 1.00 90.12 85 GLU A C 1
ATOM 682 O O . GLU A 1 85 ? -3.792 -12.528 -6.105 1.00 90.12 85 GLU A O 1
ATOM 687 N N . GLN A 1 86 ? -2.446 -10.739 -6.234 1.00 87.56 86 GLN A N 1
ATOM 688 C CA . GLN A 1 86 ? -1.562 -11.151 -5.132 1.00 87.56 86 GLN A CA 1
ATOM 68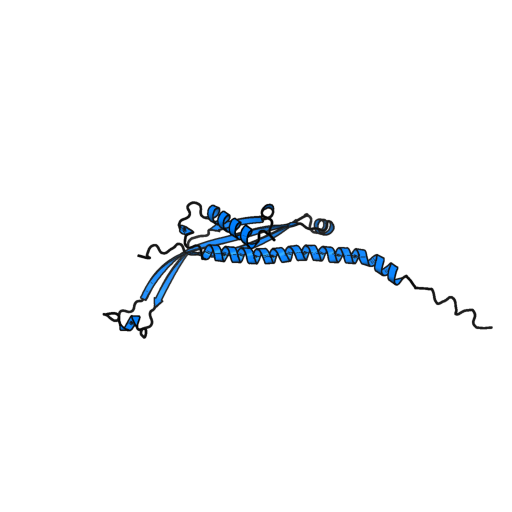9 C C . GLN A 1 86 ? -2.070 -10.710 -3.749 1.00 87.56 86 GLN A C 1
ATOM 691 O O . GLN A 1 86 ? -1.838 -11.377 -2.741 1.00 87.56 86 GLN A O 1
ATOM 696 N N . TYR A 1 87 ? -2.780 -9.583 -3.686 1.00 88.88 87 TYR A N 1
ATOM 697 C CA . TYR A 1 87 ? -3.133 -8.894 -2.443 1.00 88.88 87 TYR A CA 1
ATOM 698 C C . TYR A 1 87 ? -4.621 -8.529 -2.330 1.00 88.88 87 TYR A C 1
ATOM 700 O O . TYR A 1 87 ? -5.011 -7.947 -1.316 1.00 88.88 87 TYR A O 1
ATOM 708 N N . GLY A 1 88 ? -5.475 -8.898 -3.293 1.00 84.31 88 GLY A N 1
ATOM 709 C CA . GLY A 1 88 ? -6.900 -8.535 -3.300 1.00 84.31 88 GLY A CA 1
ATOM 710 C C . GLY A 1 88 ? -7.692 -9.000 -2.070 1.00 84.31 88 GLY A C 1
ATOM 711 O O . GLY A 1 88 ? -8.650 -8.347 -1.669 1.00 84.31 88 GLY A O 1
ATOM 712 N N . ASN A 1 89 ? -7.252 -10.071 -1.400 1.00 87.12 89 ASN A N 1
ATOM 713 C CA . ASN A 1 89 ? -7.863 -10.542 -0.149 1.00 87.12 89 ASN A CA 1
ATOM 714 C C . ASN A 1 89 ? -7.537 -9.659 1.070 1.00 87.12 89 ASN A C 1
ATOM 716 O O . ASN A 1 89 ? -8.192 -9.779 2.104 1.00 87.12 89 ASN A O 1
ATOM 720 N N . ARG A 1 90 ? -6.501 -8.815 0.986 1.00 85.12 90 ARG A N 1
ATOM 721 C CA . ARG A 1 90 ? -6.012 -7.979 2.097 1.00 85.12 90 ARG A CA 1
ATOM 722 C C . ARG A 1 90 ? -6.167 -6.482 1.833 1.00 85.12 90 ARG A C 1
ATOM 724 O O . ARG A 1 90 ? -6.315 -5.726 2.788 1.00 85.12 90 ARG A O 1
ATOM 731 N N . LEU A 1 91 ? -6.131 -6.058 0.570 1.00 87.00 91 LEU A N 1
ATOM 732 C CA . LEU A 1 91 ? -6.242 -4.660 0.158 1.00 87.00 91 LEU A CA 1
ATOM 733 C C . LEU A 1 91 ? -7.499 -4.450 -0.682 1.00 87.00 91 LEU A C 1
ATOM 735 O O . LEU A 1 91 ? -7.593 -4.929 -1.810 1.00 87.00 91 LEU A O 1
ATOM 739 N N . ASP A 1 92 ? -8.440 -3.676 -0.145 1.00 86.19 92 ASP A N 1
ATOM 740 C CA . ASP A 1 92 ? -9.648 -3.280 -0.863 1.00 86.19 92 ASP A CA 1
ATOM 741 C C . ASP A 1 92 ? -9.306 -2.302 -1.995 1.00 86.19 92 ASP A C 1
ATOM 743 O O . ASP A 1 92 ? -8.683 -1.256 -1.788 1.00 86.19 92 ASP A O 1
ATOM 747 N N . LYS A 1 93 ? -9.761 -2.625 -3.204 1.00 83.94 93 LYS A N 1
ATOM 748 C CA . LYS A 1 93 ? -9.569 -1.811 -4.405 1.00 83.94 93 LYS A CA 1
ATOM 749 C C . LYS A 1 93 ? -10.136 -0.399 -4.263 1.00 83.94 93 LYS A C 1
ATOM 751 O O . LYS A 1 93 ? -9.559 0.535 -4.806 1.00 83.94 93 LYS A O 1
ATOM 756 N N . ASN A 1 94 ? -11.233 -0.230 -3.526 1.00 86.00 94 ASN A N 1
ATOM 757 C CA . ASN A 1 94 ? -11.903 1.068 -3.391 1.00 86.00 94 ASN A CA 1
ATOM 758 C C . ASN A 1 94 ? -11.191 2.020 -2.423 1.00 86.00 94 ASN A C 1
ATOM 760 O O . ASN A 1 94 ? -11.473 3.215 -2.419 1.00 86.00 94 ASN A O 1
ATOM 764 N N . LYS A 1 95 ? -10.296 1.490 -1.585 1.00 86.81 95 LYS A N 1
ATOM 765 C CA . LYS A 1 95 ? -9.555 2.246 -0.566 1.00 86.81 95 LYS A CA 1
ATOM 766 C C . LYS A 1 95 ? -8.119 2.535 -0.986 1.00 86.81 95 LYS A C 1
ATOM 768 O O . LYS A 1 95 ? -7.369 3.109 -0.207 1.00 86.81 95 LYS A O 1
ATOM 773 N N . ARG A 1 96 ? -7.736 2.107 -2.191 1.00 86.44 96 ARG A N 1
ATOM 774 C CA . ARG A 1 96 ? -6.378 2.165 -2.727 1.00 86.44 96 ARG A CA 1
ATOM 775 C C . ARG A 1 96 ? -6.294 3.176 -3.865 1.00 86.44 96 ARG A C 1
ATOM 777 O O . ARG A 1 96 ? -7.083 3.106 -4.803 1.00 86.44 96 ARG A O 1
ATOM 784 N N . ASP A 1 97 ? -5.268 4.020 -3.851 1.00 87.75 97 ASP A N 1
ATOM 785 C CA . ASP A 1 97 ? -4.852 4.793 -5.026 1.00 87.75 97 ASP A CA 1
ATOM 786 C C . ASP A 1 97 ? -3.402 4.472 -5.394 1.00 87.75 97 ASP A C 1
ATOM 788 O O . ASP A 1 97 ? -2.543 4.298 -4.532 1.00 87.75 97 ASP A O 1
ATOM 792 N N . ILE A 1 98 ? -3.137 4.375 -6.695 1.00 85.62 98 ILE A N 1
ATOM 793 C CA . ILE A 1 98 ? -1.804 4.098 -7.233 1.00 85.62 98 ILE A CA 1
ATOM 794 C C . ILE A 1 98 ? -1.445 5.211 -8.198 1.00 85.62 98 ILE A C 1
ATOM 796 O O . ILE A 1 98 ? -2.182 5.481 -9.155 1.00 85.62 98 ILE A O 1
ATOM 800 N N . LYS A 1 99 ? -0.280 5.809 -7.980 1.00 87.19 99 LYS A N 1
ATOM 801 C CA . LYS A 1 99 ? 0.319 6.790 -8.878 1.00 87.19 99 LYS A CA 1
ATOM 802 C C . LYS A 1 99 ? 1.638 6.240 -9.393 1.00 87.19 99 LYS A C 1
ATOM 804 O O . LYS A 1 99 ? 2.426 5.686 -8.633 1.00 87.19 99 LYS A O 1
ATOM 809 N N . VAL A 1 100 ? 1.845 6.378 -10.695 1.00 84.12 100 VAL A N 1
ATOM 810 C CA . VAL A 1 100 ? 3.101 6.042 -11.359 1.00 84.12 100 VAL A CA 1
ATOM 811 C C . VAL A 1 100 ? 3.573 7.314 -12.034 1.00 84.12 100 VAL A C 1
ATOM 813 O O . VAL A 1 100 ? 2.849 7.856 -12.864 1.00 84.12 100 VAL A O 1
ATOM 816 N N . THR A 1 101 ? 4.760 7.773 -11.663 1.00 83.88 101 THR A N 1
ATOM 817 C CA . THR A 1 101 ? 5.383 8.971 -12.224 1.00 83.88 101 THR A CA 1
ATOM 818 C C . THR A 1 101 ? 6.695 8.570 -12.868 1.00 83.88 101 THR A C 1
ATOM 820 O O . THR A 1 101 ? 7.577 8.026 -12.198 1.00 83.88 101 THR A O 1
ATOM 823 N N . LEU A 1 102 ? 6.840 8.843 -14.160 1.00 81.19 102 LEU A N 1
ATOM 824 C CA . LEU A 1 102 ? 8.098 8.624 -14.867 1.00 81.19 102 LEU A CA 1
ATOM 825 C C . LEU A 1 102 ? 8.972 9.876 -14.760 1.00 81.19 102 LEU A C 1
ATOM 827 O O . LEU A 1 102 ? 8.509 10.990 -14.992 1.00 81.19 102 LEU A O 1
ATOM 831 N N . LYS A 1 103 ? 10.234 9.688 -14.380 1.00 82.25 103 LYS A N 1
ATOM 832 C CA . LYS A 1 103 ? 11.249 10.743 -14.308 1.00 82.25 103 LYS A CA 1
ATOM 833 C C . LYS A 1 103 ? 12.060 10.808 -15.605 1.00 82.25 103 LYS A C 1
ATOM 835 O O . LYS A 1 103 ? 11.787 10.103 -16.579 1.00 82.25 103 LYS A O 1
ATOM 840 N N . ASP A 1 104 ? 13.060 11.683 -15.597 1.00 75.50 104 ASP A N 1
ATOM 841 C CA . ASP A 1 104 ? 13.942 11.928 -16.729 1.00 75.50 104 ASP A CA 1
ATOM 842 C C . ASP A 1 104 ? 14.746 10.691 -17.144 1.00 75.50 104 ASP A C 1
ATOM 844 O O . ASP A 1 104 ? 15.065 9.796 -16.355 1.00 75.50 104 ASP A O 1
ATOM 848 N N . LYS A 1 105 ? 15.087 10.671 -18.433 1.00 79.12 105 LYS A N 1
ATOM 849 C CA . LYS A 1 105 ? 15.916 9.633 -19.039 1.00 79.12 105 LYS A CA 1
ATOM 850 C C . LYS A 1 105 ? 17.354 9.756 -18.555 1.00 79.12 105 LYS A C 1
ATOM 852 O O . LYS A 1 105 ? 17.935 10.837 -18.597 1.00 79.12 105 LYS A O 1
ATOM 857 N N . THR A 1 106 ? 17.938 8.627 -18.177 1.00 78.38 106 THR A N 1
ATOM 858 C CA . THR A 1 106 ? 19.346 8.524 -17.793 1.00 78.38 106 THR A CA 1
ATOM 859 C C . THR A 1 106 ? 20.066 7.578 -18.743 1.00 78.38 106 THR A C 1
ATOM 861 O O . THR A 1 106 ? 19.550 6.515 -19.082 1.00 78.38 106 THR A O 1
ATOM 864 N N . GLU A 1 107 ? 21.267 7.950 -19.174 1.00 80.12 107 GLU A N 1
ATOM 865 C CA . GLU A 1 107 ? 22.119 7.103 -20.008 1.00 80.12 107 GLU A CA 1
ATOM 866 C C . GLU A 1 107 ? 23.339 6.656 -19.208 1.00 80.12 107 GLU A C 1
ATOM 868 O O . GLU A 1 107 ? 24.051 7.480 -18.634 1.00 80.12 107 GLU A O 1
ATOM 873 N N . GLU A 1 108 ? 23.605 5.353 -19.193 1.00 79.88 108 GLU A N 1
ATOM 874 C CA . GLU A 1 108 ? 24.792 4.797 -18.549 1.00 79.88 108 GLU A CA 1
ATOM 875 C C . GLU A 1 108 ? 25.636 4.019 -19.556 1.00 79.88 108 GLU A C 1
ATOM 877 O O . GLU A 1 108 ? 25.132 3.283 -20.411 1.00 79.88 108 GLU A O 1
ATOM 882 N N . LYS A 1 109 ? 26.955 4.201 -19.455 1.00 79.69 109 LYS A N 1
ATOM 883 C CA . LYS A 1 109 ? 27.935 3.546 -20.320 1.00 79.69 109 LYS A CA 1
ATOM 884 C C . LYS A 1 109 ? 28.549 2.362 -19.591 1.00 79.69 109 LYS A C 1
ATOM 886 O O . LYS A 1 109 ? 29.194 2.530 -18.559 1.00 79.69 109 LYS A O 1
ATOM 891 N N . PHE A 1 110 ? 28.402 1.179 -20.170 1.00 76.44 110 PHE A N 1
ATOM 892 C CA . PHE A 1 110 ? 28.996 -0.053 -19.674 1.00 76.44 110 PHE A CA 1
ATOM 893 C C . PHE A 1 110 ? 30.169 -0.455 -20.551 1.00 76.44 110 PHE A C 1
ATOM 895 O O . PHE A 1 110 ? 30.065 -0.502 -21.775 1.00 76.44 110 PHE A O 1
ATOM 902 N N . VAL A 1 111 ? 31.289 -0.779 -19.911 1.00 75.19 111 VAL A N 1
ATOM 903 C CA . VAL A 1 111 ? 32.495 -1.250 -20.587 1.00 75.19 111 VAL A CA 1
ATOM 904 C C . VAL A 1 111 ? 32.680 -2.721 -20.249 1.00 75.19 111 VAL A C 1
ATOM 906 O O . VAL A 1 111 ? 33.110 -3.065 -19.148 1.00 75.19 111 VAL A O 1
ATOM 909 N N . TYR A 1 112 ? 32.363 -3.599 -21.196 1.00 67.81 112 TYR A N 1
ATOM 910 C CA . TYR A 1 112 ? 32.605 -5.027 -21.030 1.00 67.81 112 TYR A CA 1
ATOM 911 C C . TYR A 1 112 ? 34.054 -5.336 -21.375 1.00 67.81 112 TYR A C 1
ATOM 913 O O . TYR A 1 112 ? 34.506 -5.063 -22.487 1.00 67.81 112 TYR A O 1
ATOM 921 N N . ARG A 1 113 ? 34.779 -5.917 -20.418 1.00 69.88 113 ARG A N 1
ATOM 922 C CA . ARG A 1 113 ? 36.147 -6.399 -20.613 1.00 69.88 113 ARG A CA 1
ATOM 923 C C . ARG A 1 113 ? 36.140 -7.918 -20.580 1.00 69.88 113 ARG A C 1
ATOM 925 O O . ARG A 1 113 ? 35.764 -8.511 -19.575 1.00 69.88 113 ARG A O 1
ATOM 932 N N . THR A 1 114 ? 36.559 -8.541 -21.676 1.00 65.50 114 THR A N 1
ATOM 933 C CA . THR A 1 114 ? 36.792 -9.987 -21.702 1.00 65.50 114 THR A CA 1
ATOM 934 C C . THR A 1 114 ? 38.122 -10.327 -21.033 1.00 65.50 114 THR A C 1
ATOM 936 O O . THR A 1 114 ? 39.121 -9.631 -21.229 1.00 65.50 114 THR A O 1
ATOM 939 N N . ASP A 1 115 ? 38.150 -11.414 -20.261 1.00 66.00 115 ASP A N 1
ATOM 940 C CA . ASP A 1 115 ? 39.394 -11.949 -19.711 1.00 66.00 115 ASP A CA 1
ATOM 941 C C . ASP A 1 115 ? 40.273 -12.483 -20.853 1.00 66.00 115 ASP A C 1
ATOM 943 O O . ASP A 1 115 ? 39.817 -13.251 -21.712 1.00 66.00 115 ASP A O 1
ATOM 947 N N . LYS A 1 116 ? 41.551 -12.092 -20.827 1.00 63.12 116 LYS A N 1
ATOM 948 C CA . LYS A 1 116 ? 42.607 -12.542 -21.741 1.00 63.12 116 LYS A CA 1
ATOM 949 C C . LYS A 1 116 ? 42.826 -14.054 -21.679 1.00 63.12 116 LYS A C 1
ATOM 951 O O . 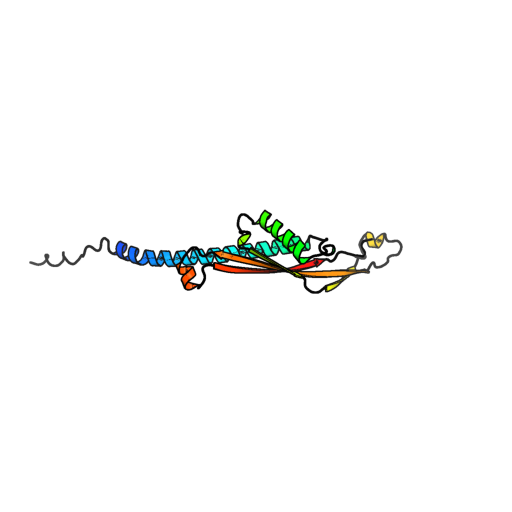LYS A 1 116 ? 43.340 -14.640 -22.627 1.00 63.12 116 LYS A O 1
ATOM 956 N N . ASN A 1 117 ? 42.463 -14.698 -20.569 1.00 65.56 117 ASN A N 1
ATOM 957 C CA . ASN A 1 117 ? 42.671 -16.129 -20.388 1.00 65.56 117 ASN A CA 1
ATOM 958 C C . ASN A 1 117 ? 41.470 -16.993 -20.811 1.00 65.56 117 ASN A C 1
ATOM 960 O O . ASN A 1 117 ? 41.578 -18.223 -20.805 1.00 65.56 117 ASN A O 1
ATOM 964 N N . SER A 1 118 ? 40.352 -16.370 -21.203 1.00 68.25 118 SER A N 1
ATOM 965 C CA . SER A 1 118 ? 39.151 -17.074 -21.657 1.00 68.25 118 SER A CA 1
ATOM 966 C C . SER A 1 118 ? 39.371 -17.781 -23.002 1.00 68.25 118 SER A C 1
ATOM 968 O O . SER A 1 118 ? 40.100 -17.302 -23.873 1.00 68.25 118 SER A O 1
ATOM 970 N N . ASN A 1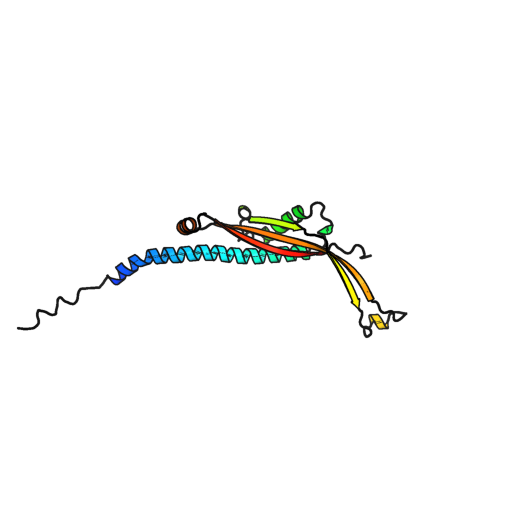 119 ? 38.698 -18.918 -23.211 1.00 62.75 119 ASN A N 1
ATOM 971 C CA . ASN A 1 119 ? 38.733 -19.632 -24.496 1.00 62.75 119 ASN A CA 1
ATOM 972 C C . ASN A 1 119 ? 38.157 -18.787 -25.650 1.00 62.75 119 ASN A C 1
ATOM 974 O O . ASN A 1 119 ? 38.579 -18.943 -26.792 1.00 62.75 119 ASN A O 1
ATOM 978 N N . TYR A 1 120 ? 37.261 -17.842 -25.339 1.00 60.00 120 TYR A N 1
ATOM 979 C CA . TYR A 1 120 ? 36.758 -16.835 -26.279 1.00 60.00 120 TYR A CA 1
ATOM 980 C C . TYR A 1 120 ? 37.857 -15.877 -26.764 1.00 60.00 120 TYR A C 1
ATOM 982 O O . TYR A 1 120 ? 37.877 -15.519 -27.937 1.00 60.00 120 TYR A O 1
ATOM 990 N N . TYR A 1 121 ? 38.803 -15.501 -25.896 1.00 58.12 121 TYR A N 1
ATOM 991 C CA . TYR A 1 121 ? 39.947 -14.661 -26.265 1.00 58.12 121 TYR A CA 1
ATOM 992 C C . TYR A 1 121 ? 40.999 -15.430 -27.082 1.00 58.12 121 TYR A C 1
ATOM 994 O O . TYR A 1 121 ? 41.592 -14.879 -28.006 1.00 58.12 121 TYR A O 1
ATOM 1002 N N . LYS A 1 122 ? 41.219 -16.713 -26.766 1.00 56.59 122 LYS A N 1
ATOM 1003 C CA . LYS A 1 122 ? 42.266 -17.550 -27.385 1.00 56.59 122 LYS A CA 1
ATOM 1004 C C . LYS A 1 122 ? 41.908 -18.083 -28.777 1.00 56.59 122 LYS A C 1
ATOM 1006 O O . LYS A 1 122 ? 42.813 -18.300 -29.574 1.00 56.59 122 LYS A O 1
ATOM 1011 N N . ASN A 1 123 ? 40.618 -18.263 -29.072 1.00 58.53 123 ASN A N 1
ATOM 1012 C CA . ASN A 1 123 ? 40.137 -18.787 -30.359 1.00 58.53 123 ASN A CA 1
ATOM 1013 C C . ASN A 1 123 ? 39.706 -17.696 -31.360 1.00 58.53 123 ASN A C 1
ATOM 1015 O O . ASN A 1 123 ? 39.278 -18.019 -32.466 1.00 58.53 123 ASN A O 1
ATOM 1019 N N . GLY A 1 124 ? 39.796 -16.411 -30.998 1.00 57.69 124 GLY A N 1
ATOM 1020 C CA . GLY A 1 124 ? 39.532 -15.302 -31.915 1.00 57.69 124 GLY A CA 1
ATOM 1021 C C . GLY A 1 124 ? 40.725 -15.065 -32.842 1.00 57.69 124 GLY A C 1
ATOM 1022 O O . GLY A 1 124 ? 41.831 -14.821 -32.368 1.00 57.69 124 GLY A O 1
ATOM 1023 N N . THR A 1 125 ? 40.500 -15.082 -34.158 1.00 53.03 125 THR A N 1
ATOM 1024 C CA . THR A 1 125 ? 41.523 -15.113 -35.225 1.00 53.03 125 THR A CA 1
ATOM 1025 C C . THR A 1 125 ? 42.553 -13.972 -35.205 1.00 53.03 125 THR A C 1
ATOM 1027 O O . THR A 1 125 ? 43.495 -14.028 -35.977 1.00 53.03 125 THR A O 1
ATOM 1030 N N . ASN A 1 126 ? 42.441 -12.958 -34.336 1.00 51.69 126 ASN A N 1
ATOM 1031 C CA . ASN A 1 126 ? 43.383 -11.831 -34.287 1.00 51.69 126 ASN A CA 1
ATOM 1032 C C . ASN A 1 126 ? 43.659 -11.235 -32.884 1.00 51.69 126 ASN A C 1
ATOM 1034 O O . ASN A 1 126 ? 44.129 -10.105 -32.791 1.00 51.69 126 ASN A O 1
ATOM 1038 N N . GLY A 1 127 ? 43.387 -11.943 -31.777 1.00 51.75 127 GLY A N 1
ATOM 1039 C CA . GLY A 1 127 ? 43.814 -11.494 -30.433 1.00 51.75 127 GLY A CA 1
ATOM 1040 C C . GLY A 1 127 ? 43.356 -10.082 -30.016 1.00 51.75 127 GLY A C 1
ATOM 1041 O O . GLY A 1 127 ? 44.002 -9.443 -29.182 1.00 51.75 127 GLY A O 1
ATOM 1042 N N . TYR A 1 128 ? 42.272 -9.568 -30.605 1.00 51.72 128 TYR A N 1
ATOM 1043 C CA . TYR A 1 128 ? 41.775 -8.229 -30.311 1.00 51.72 128 TYR A CA 1
ATOM 1044 C C . TYR A 1 128 ? 41.132 -8.192 -28.924 1.00 51.72 128 TYR A C 1
ATOM 1046 O O . TYR A 1 128 ? 40.313 -9.037 -28.564 1.00 51.72 128 TYR A O 1
ATOM 1054 N N . GLN A 1 129 ? 41.495 -7.179 -28.135 1.00 55.06 129 GLN A N 1
ATOM 1055 C CA . GLN A 1 129 ? 40.794 -6.849 -26.901 1.00 55.06 129 GLN A CA 1
ATOM 1056 C C . GLN A 1 129 ? 39.369 -6.427 -27.259 1.00 55.06 129 GLN A C 1
ATOM 1058 O O . GLN A 1 129 ? 39.147 -5.309 -27.719 1.00 55.06 129 GLN A O 1
ATOM 1063 N N . TYR A 1 130 ? 38.394 -7.307 -27.047 1.00 55.59 130 TYR A N 1
ATOM 1064 C CA . TYR A 1 130 ? 36.988 -6.944 -27.171 1.00 55.59 130 TYR A CA 1
ATOM 1065 C C . TYR A 1 130 ? 36.581 -6.136 -25.934 1.00 55.59 130 TYR A C 1
ATOM 1067 O O . TYR A 1 130 ? 35.972 -6.656 -25.001 1.00 55.59 130 TYR A O 1
ATOM 1075 N N . THR A 1 131 ? 36.981 -4.864 -25.904 1.00 58.72 131 THR A N 1
ATOM 1076 C CA . THR A 1 131 ? 36.341 -3.865 -25.049 1.00 58.72 131 THR A CA 1
ATOM 1077 C C . THR A 1 131 ? 35.101 -3.400 -25.796 1.00 58.72 131 THR A C 1
ATOM 1079 O O . THR A 1 131 ? 35.206 -2.614 -26.735 1.00 58.72 131 THR A O 1
ATOM 1082 N N . LYS A 1 132 ? 33.932 -3.944 -25.444 1.00 65.31 132 LYS A N 1
ATOM 1083 C CA . LYS A 1 132 ? 32.660 -3.508 -26.031 1.00 65.31 132 LYS A CA 1
ATOM 1084 C C . LYS A 1 132 ? 32.047 -2.464 -25.109 1.00 65.31 132 LYS A C 1
ATOM 1086 O O . LYS A 1 132 ? 31.646 -2.790 -23.991 1.00 65.31 132 LYS A O 1
ATOM 1091 N N . GLU A 1 133 ? 31.999 -1.221 -25.574 1.00 69.25 133 GLU A N 1
ATOM 1092 C CA . GLU A 1 133 ? 31.208 -0.177 -24.929 1.00 69.25 133 GLU A CA 1
ATOM 1093 C C . GLU A 1 133 ? 29.745 -0.344 -25.343 1.00 69.25 133 GLU A C 1
ATOM 1095 O O . GLU A 1 133 ? 29.423 -0.371 -26.531 1.00 69.25 133 GLU A O 1
ATOM 1100 N N . ILE A 1 134 ? 28.864 -0.506 -24.362 1.00 72.06 134 ILE A N 1
ATOM 1101 C CA . ILE A 1 134 ? 27.417 -0.565 -24.560 1.00 72.06 134 ILE A CA 1
ATOM 1102 C C . ILE A 1 134 ? 26.819 0.609 -23.798 1.00 72.06 134 ILE A C 1
ATOM 1104 O O . ILE A 1 134 ? 27.054 0.761 -22.600 1.00 72.06 134 ILE A O 1
ATOM 1108 N N . VAL A 1 135 ? 26.058 1.449 -24.493 1.00 76.62 135 VAL A N 1
ATOM 1109 C CA . VAL A 1 135 ? 25.288 2.529 -23.871 1.00 76.62 135 VAL A CA 1
ATOM 1110 C C . VAL A 1 135 ? 23.880 2.011 -23.640 1.00 76.62 135 VAL A C 1
ATOM 1112 O O . VAL A 1 135 ? 23.221 1.609 -24.597 1.00 76.62 135 VAL A O 1
ATOM 1115 N N . LYS A 1 136 ? 23.431 2.018 -22.386 1.00 77.56 136 LYS A N 1
ATOM 1116 C CA . LYS A 1 136 ? 22.061 1.653 -22.025 1.00 77.56 136 LYS A CA 1
ATOM 1117 C C . LYS A 1 136 ? 21.292 2.887 -21.581 1.00 77.56 136 LYS A C 1
ATOM 1119 O O . LYS A 1 136 ? 21.797 3.703 -20.810 1.00 77.56 136 LYS A O 1
ATOM 1124 N N . LYS A 1 137 ? 20.066 3.004 -22.086 1.00 80.75 137 LYS A N 1
ATOM 1125 C CA . LYS A 1 137 ? 19.119 4.062 -21.733 1.00 80.75 137 LYS A CA 1
ATOM 1126 C C . LYS A 1 137 ? 18.151 3.539 -20.680 1.00 80.75 137 LYS A C 1
ATOM 1128 O O . LYS A 1 137 ? 17.657 2.413 -20.783 1.00 80.75 137 LYS A O 1
ATOM 1133 N N . TYR A 1 138 ? 17.887 4.370 -19.685 1.00 80.88 138 TYR A N 1
ATOM 1134 C CA . TYR A 1 138 ? 17.029 4.061 -18.557 1.00 80.88 138 TYR A CA 1
ATOM 1135 C C . TYR A 1 138 ? 16.024 5.177 -18.302 1.00 80.88 138 TYR A C 1
ATOM 1137 O O . TYR A 1 138 ? 16.290 6.348 -18.569 1.00 80.88 138 TYR A O 1
ATOM 1145 N N . VAL A 1 139 ? 14.883 4.803 -17.736 1.00 83.25 139 VAL A N 1
ATOM 1146 C CA . VAL A 1 139 ? 13.872 5.718 -17.205 1.00 83.25 139 VAL A CA 1
ATOM 1147 C C . VAL A 1 139 ? 13.605 5.320 -15.763 1.00 83.25 139 VAL A C 1
ATOM 1149 O O . VAL A 1 139 ? 13.269 4.168 -15.493 1.00 83.25 139 VAL A O 1
ATOM 1152 N N . ASP A 1 140 ? 13.738 6.261 -14.835 1.00 84.62 140 ASP A N 1
ATOM 1153 C CA . ASP A 1 140 ? 13.368 6.015 -13.444 1.00 84.62 140 ASP A CA 1
ATOM 1154 C C . ASP A 1 140 ? 11.843 6.170 -13.290 1.00 84.62 140 ASP A C 1
ATOM 1156 O O . ASP A 1 140 ? 11.255 7.165 -13.713 1.00 84.62 140 ASP A O 1
ATOM 1160 N N . ALA A 1 141 ? 11.186 5.189 -12.679 1.00 84.69 141 ALA A N 1
ATOM 1161 C CA . ALA A 1 141 ? 9.757 5.183 -12.395 1.00 84.69 141 ALA A CA 1
ATOM 1162 C C . ALA A 1 141 ? 9.530 5.223 -10.882 1.00 84.69 141 ALA A C 1
ATOM 1164 O O . ALA A 1 141 ? 9.976 4.326 -10.165 1.00 84.69 141 ALA A O 1
ATOM 1165 N N . SER A 1 142 ? 8.828 6.247 -10.392 1.00 85.94 142 SER A N 1
ATOM 1166 C CA . SER A 1 142 ? 8.356 6.293 -9.005 1.00 85.94 142 SER A CA 1
ATOM 1167 C C . SER A 1 142 ? 6.941 5.740 -8.918 1.00 85.94 142 SER A C 1
ATOM 1169 O O . SER A 1 142 ? 6.052 6.173 -9.652 1.00 85.94 142 SER A O 1
ATOM 1171 N N . ILE A 1 143 ? 6.741 4.782 -8.022 1.00 88.31 143 ILE A N 1
ATOM 1172 C CA . ILE A 1 143 ? 5.460 4.143 -7.746 1.00 88.31 143 ILE A CA 1
ATOM 1173 C C . ILE A 1 143 ? 5.046 4.563 -6.342 1.00 88.31 143 ILE A C 1
ATOM 1175 O O . ILE A 1 143 ? 5.747 4.271 -5.374 1.00 88.31 143 ILE A O 1
ATOM 1179 N N . THR A 1 144 ? 3.895 5.214 -6.231 1.00 90.12 144 THR A N 1
ATOM 1180 C CA . THR A 1 144 ? 3.281 5.578 -4.955 1.00 90.12 144 THR A CA 1
ATOM 1181 C C . THR A 1 144 ? 1.993 4.788 -4.789 1.00 90.12 144 THR A C 1
ATOM 1183 O O . THR A 1 144 ? 1.102 4.863 -5.637 1.00 90.12 144 THR A O 1
ATOM 1186 N N . VAL A 1 145 ? 1.889 4.035 -3.697 1.00 90.06 145 VAL A N 1
ATOM 1187 C CA . VAL A 1 145 ? 0.692 3.277 -3.325 1.00 90.06 145 VAL A CA 1
ATOM 1188 C C . VAL A 1 145 ? 0.131 3.873 -2.042 1.00 90.06 145 VAL A C 1
ATOM 1190 O O . VAL A 1 145 ? 0.801 3.855 -1.010 1.00 90.06 145 VAL A O 1
ATOM 1193 N N . ASN A 1 146 ? -1.091 4.388 -2.115 1.00 92.06 146 ASN A N 1
ATOM 1194 C CA . ASN A 1 146 ? -1.828 4.966 -0.998 1.00 92.06 146 ASN A CA 1
ATOM 1195 C C . ASN A 1 146 ? -2.986 4.051 -0.612 1.00 92.06 146 ASN A C 1
ATOM 1197 O O . ASN A 1 146 ? -3.610 3.437 -1.483 1.00 92.06 146 ASN A O 1
ATOM 1201 N N . TYR A 1 147 ? -3.282 3.978 0.681 1.00 92.75 147 TYR A N 1
ATOM 1202 C CA . TYR A 1 147 ? -4.390 3.199 1.205 1.00 92.75 147 TYR A CA 1
ATOM 1203 C C . TYR A 1 147 ? -5.022 3.831 2.441 1.00 92.75 147 TYR A C 1
ATOM 1205 O O . TYR A 1 147 ? -4.322 4.214 3.380 1.00 92.75 147 TYR A O 1
ATOM 1213 N N . ASP A 1 148 ? -6.350 3.836 2.467 1.00 92.75 148 ASP A N 1
ATOM 1214 C CA . ASP A 1 148 ? -7.145 4.301 3.599 1.00 92.75 148 ASP A CA 1
ATOM 1215 C C . ASP A 1 148 ? -7.458 3.157 4.575 1.00 92.75 148 ASP A C 1
ATOM 1217 O O . ASP A 1 148 ? -8.212 2.227 4.267 1.00 92.75 148 ASP A O 1
ATOM 1221 N N . VAL A 1 149 ? -6.922 3.245 5.793 1.00 91.62 149 VAL A N 1
ATOM 1222 C CA . VAL A 1 149 ? -7.203 2.304 6.885 1.00 91.62 149 VAL A CA 1
ATOM 1223 C C . VAL A 1 149 ? -8.310 2.858 7.772 1.00 91.62 149 VAL A C 1
ATOM 1225 O O . VAL A 1 149 ? -8.123 3.872 8.440 1.00 91.62 149 VAL A O 1
ATOM 1228 N N . ASP A 1 150 ? -9.453 2.172 7.829 1.00 90.44 150 ASP A N 1
ATOM 1229 C CA . ASP A 1 150 ? -10.551 2.558 8.721 1.00 90.44 150 ASP A CA 1
ATOM 1230 C C . ASP A 1 150 ? -10.235 2.204 10.179 1.00 90.44 150 ASP A C 1
ATOM 1232 O O . ASP A 1 150 ? -9.928 1.043 10.496 1.00 90.44 150 ASP A O 1
ATOM 1236 N N . PHE A 1 151 ? -10.404 3.175 11.076 1.00 89.62 151 PHE A N 1
ATOM 1237 C CA . PHE A 1 151 ? -10.397 2.910 12.511 1.00 89.62 151 PHE A CA 1
ATOM 1238 C C . PHE A 1 151 ? -11.677 2.190 12.910 1.00 89.62 151 PHE A C 1
ATOM 1240 O O . PHE A 1 151 ? -12.778 2.585 12.523 1.00 89.62 151 PHE A O 1
ATOM 1247 N N . TRP A 1 152 ? -11.545 1.131 13.702 1.00 86.00 152 TRP A N 1
ATOM 1248 C CA . TRP A 1 152 ? -12.718 0.442 14.232 1.00 86.00 152 TRP A CA 1
ATOM 1249 C C . TRP A 1 152 ? -13.287 1.143 15.454 1.00 86.00 152 TRP A C 1
ATOM 1251 O O . TRP A 1 152 ? -14.491 1.056 15.694 1.00 86.00 152 TRP A O 1
ATOM 1261 N N . MET A 1 153 ? -12.450 1.839 16.224 1.00 87.50 153 MET A N 1
ATOM 1262 C CA . MET A 1 153 ? -12.879 2.398 17.496 1.00 87.50 153 MET A CA 1
ATOM 1263 C C . MET A 1 153 ? -13.225 3.888 17.365 1.00 87.50 153 MET A C 1
ATOM 1265 O O . MET A 1 153 ? -12.388 4.689 16.932 1.00 87.50 153 MET A O 1
ATOM 1269 N N . PRO A 1 154 ? -14.424 4.307 17.820 1.00 83.94 154 PRO A N 1
ATOM 1270 C CA . PRO A 1 154 ? -14.839 5.709 17.786 1.00 83.94 154 PRO A CA 1
ATOM 1271 C C . PRO A 1 154 ? -13.869 6.629 18.525 1.00 83.94 154 PRO A C 1
ATOM 1273 O O . PRO A 1 154 ? -13.610 7.747 18.090 1.00 83.94 154 PRO A O 1
ATOM 1276 N N . LEU A 1 155 ? -13.288 6.154 19.627 1.00 83.88 155 LEU A N 1
ATOM 1277 C CA . LEU A 1 155 ? -12.374 6.961 20.423 1.00 83.88 155 LEU A CA 1
ATOM 1278 C C . LEU A 1 155 ? -11.063 7.245 19.677 1.00 83.88 155 LEU A C 1
ATOM 1280 O O . LEU A 1 155 ? -10.564 8.364 19.741 1.00 83.88 155 LEU A O 1
ATOM 1284 N N . THR A 1 156 ? -10.541 6.279 18.917 1.00 84.81 156 THR A N 1
ATOM 1285 C CA . THR A 1 156 ? -9.366 6.493 18.060 1.00 84.81 156 THR A CA 1
ATOM 1286 C C . THR A 1 156 ? -9.669 7.551 17.012 1.00 84.81 156 THR A C 1
ATOM 1288 O O . THR A 1 156 ? -8.877 8.470 16.830 1.00 84.81 156 THR A O 1
ATOM 1291 N N . SER A 1 157 ? -10.860 7.494 16.403 1.00 85.00 157 SER A N 1
ATOM 1292 C CA . SER A 1 157 ? -11.289 8.521 15.451 1.00 85.00 157 SER A CA 1
ATOM 1293 C C . SER A 1 157 ? -11.465 9.904 16.085 1.00 85.00 157 SER A C 1
ATOM 1295 O O . SER A 1 157 ? -11.130 10.913 15.471 1.00 85.00 157 SER A O 1
ATOM 1297 N N . PHE A 1 158 ? -11.921 9.958 1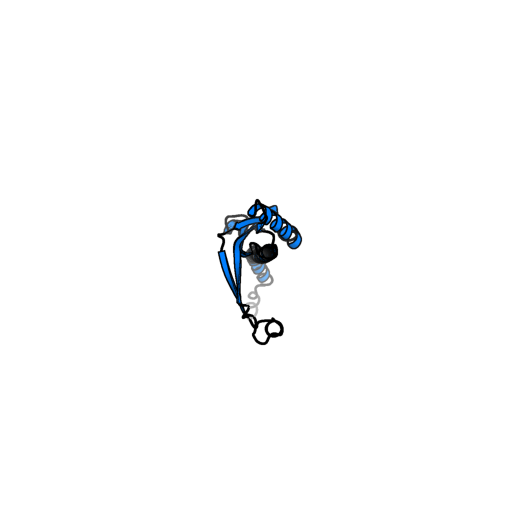7.340 1.00 85.44 158 PHE A N 1
ATOM 1298 C CA . PHE A 1 158 ? -12.037 11.196 18.106 1.00 85.44 158 PHE A CA 1
ATOM 1299 C C . PHE A 1 158 ? -10.664 11.806 18.415 1.00 85.44 158 PHE A C 1
ATOM 1301 O O . PHE A 1 158 ? -10.465 12.997 18.196 1.00 85.44 158 PHE A O 1
ATOM 1308 N N . PHE A 1 159 ? -9.704 11.000 18.882 1.00 83.19 159 PHE A N 1
ATOM 1309 C CA . PHE A 1 159 ? -8.348 11.471 19.183 1.00 83.19 159 PHE A CA 1
ATOM 1310 C C . PHE A 1 159 ? -7.553 11.844 17.933 1.00 83.19 159 PHE A C 1
ATOM 1312 O O . PHE A 1 159 ? -6.789 12.805 17.959 1.00 83.19 159 PHE A O 1
ATOM 1319 N N . TYR A 1 160 ? -7.712 11.082 16.853 1.00 82.88 160 TYR A N 1
ATOM 1320 C CA . TYR A 1 160 ? -6.994 11.305 15.602 1.00 82.88 160 TYR A CA 1
ATOM 1321 C C . TYR A 1 160 ? -7.646 12.395 14.732 1.00 82.88 160 TYR A C 1
ATOM 1323 O O . TYR A 1 160 ? -6.995 12.967 13.865 1.00 82.88 160 TYR A O 1
ATOM 1331 N N . GLY A 1 161 ? -8.920 12.723 14.976 1.00 85.69 161 GLY A N 1
ATOM 1332 C CA . GLY A 1 161 ? -9.659 13.762 14.253 1.00 85.69 161 GLY A CA 1
ATOM 1333 C C . GLY A 1 161 ? -10.236 13.318 12.903 1.00 85.69 161 GLY A C 1
ATOM 1334 O O . GLY A 1 161 ? -10.863 14.120 12.213 1.00 85.69 161 GLY A O 1
ATOM 1335 N N . SER A 1 162 ? -10.070 12.049 12.525 1.00 85.56 162 SER A N 1
ATOM 1336 C CA . SER A 1 162 ? -10.675 11.440 11.337 1.00 85.56 162 SER A CA 1
ATOM 1337 C C . SER A 1 162 ? -11.045 9.982 11.613 1.00 85.56 162 SER A C 1
ATOM 1339 O O . SER A 1 162 ? -10.500 9.343 12.507 1.00 85.56 162 SER A O 1
ATOM 1341 N N . SER A 1 163 ? -11.963 9.418 10.827 1.00 86.12 163 SER A N 1
ATOM 1342 C CA . SER A 1 163 ? -12.334 7.996 10.914 1.00 86.12 163 SER A CA 1
ATOM 1343 C C . SER A 1 163 ? -11.357 7.052 10.203 1.00 86.12 163 SER A C 1
ATOM 1345 O O . SER A 1 163 ? -11.547 5.836 10.249 1.00 86.12 163 SER A O 1
ATOM 1347 N N . LYS A 1 164 ? -10.324 7.596 9.547 1.00 90.12 164 LYS A N 1
ATOM 1348 C CA . LYS A 1 164 ? -9.388 6.846 8.705 1.00 90.12 164 LYS A CA 1
ATOM 1349 C C . LYS A 1 164 ? -7.964 7.383 8.808 1.00 90.12 164 LYS A C 1
ATOM 1351 O O . LYS A 1 164 ? -7.774 8.597 8.857 1.00 90.12 164 LYS A O 1
ATOM 1356 N N . ALA A 1 165 ? -6.983 6.490 8.742 1.00 88.75 165 ALA A N 1
ATOM 1357 C CA . ALA A 1 165 ? -5.581 6.834 8.532 1.00 88.75 165 ALA A CA 1
ATOM 1358 C C . ALA A 1 165 ? -5.192 6.603 7.069 1.00 88.75 165 ALA A C 1
ATOM 1360 O O . ALA A 1 165 ? -5.346 5.493 6.560 1.00 88.75 165 ALA A O 1
ATOM 1361 N N . GLU A 1 166 ? -4.641 7.626 6.420 1.00 91.44 166 GLU A N 1
ATOM 1362 C CA . GLU A 1 166 ? -4.022 7.484 5.103 1.00 91.44 166 GLU A CA 1
ATOM 1363 C C . GLU A 1 166 ? -2.599 6.940 5.274 1.00 91.44 166 GLU A C 1
ATOM 1365 O O . GLU A 1 166 ? -1.771 7.505 5.995 1.00 91.44 166 GLU A O 1
ATOM 1370 N N . VAL A 1 167 ? -2.312 5.815 4.625 1.00 92.50 167 VAL A N 1
ATOM 1371 C CA . VAL A 1 167 ? -1.004 5.164 4.654 1.00 92.50 167 VAL A CA 1
ATOM 1372 C C . VAL A 1 167 ? -0.462 5.106 3.237 1.00 92.50 167 VAL A C 1
ATOM 1374 O O . VAL A 1 167 ? -1.098 4.556 2.344 1.00 92.50 167 VAL A O 1
ATOM 1377 N N . SER A 1 168 ? 0.732 5.650 3.029 1.00 91.31 168 SER A N 1
ATOM 1378 C CA . SER A 1 168 ? 1.392 5.676 1.724 1.00 91.31 168 SER A CA 1
ATOM 1379 C C . SER A 1 168 ? 2.694 4.886 1.734 1.00 91.31 168 SER A C 1
ATOM 1381 O O . SER A 1 168 ? 3.354 4.763 2.765 1.00 91.31 168 SER A O 1
ATOM 1383 N N . SER A 1 169 ? 3.098 4.348 0.591 1.00 91.81 169 SER A N 1
ATOM 1384 C CA . SER A 1 169 ? 4.433 3.795 0.364 1.00 91.81 169 SER A CA 1
ATOM 1385 C C . SER A 1 169 ? 4.920 4.238 -1.005 1.00 91.81 169 SER A C 1
ATOM 1387 O O . SER A 1 169 ? 4.158 4.198 -1.970 1.00 91.81 169 SER A O 1
ATOM 1389 N N . GLU A 1 170 ? 6.174 4.671 -1.086 1.00 91.25 170 GLU A N 1
ATOM 1390 C CA . GLU A 1 170 ? 6.802 5.092 -2.333 1.00 91.25 170 GLU A CA 1
ATOM 1391 C C . GLU A 1 170 ? 8.070 4.280 -2.576 1.00 91.25 170 GLU A C 1
ATOM 1393 O O . GLU A 1 170 ? 8.882 4.083 -1.669 1.00 91.25 170 GLU A O 1
ATOM 1398 N N . ILE A 1 171 ? 8.243 3.828 -3.813 1.00 90.06 171 ILE A N 1
ATOM 1399 C CA . ILE A 1 171 ? 9.480 3.213 -4.274 1.00 90.06 171 ILE A CA 1
ATOM 1400 C C . ILE A 1 171 ? 9.821 3.724 -5.667 1.00 90.06 171 ILE A C 1
ATOM 1402 O O . ILE A 1 171 ? 8.951 3.879 -6.521 1.00 90.06 171 ILE A O 1
ATOM 1406 N N . THR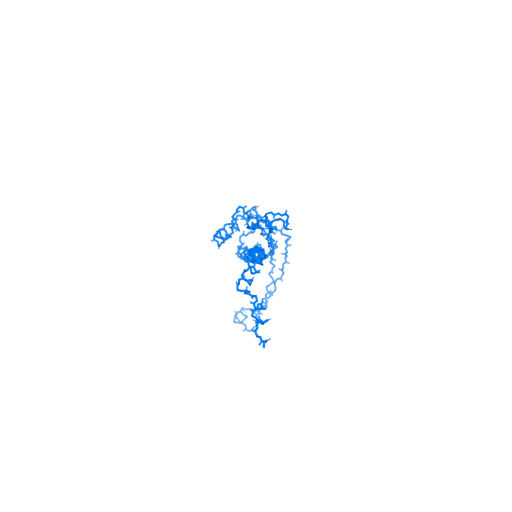 A 1 172 ? 11.104 3.970 -5.907 1.00 86.88 172 THR A N 1
ATOM 1407 C CA . THR A 1 172 ? 11.615 4.287 -7.239 1.00 86.88 172 THR A CA 1
ATOM 1408 C C . THR A 1 172 ? 12.349 3.071 -7.786 1.00 86.88 172 THR A C 1
ATOM 1410 O O . THR A 1 172 ? 13.209 2.506 -7.114 1.00 86.88 172 THR A O 1
ATOM 1413 N N . THR A 1 173 ? 12.003 2.674 -9.005 1.00 85.44 173 THR A N 1
ATOM 1414 C CA . THR A 1 173 ? 12.666 1.601 -9.750 1.00 85.44 173 THR A CA 1
ATOM 1415 C C . THR A 1 173 ? 13.192 2.131 -11.073 1.00 85.44 173 THR A C 1
ATOM 1417 O O . THR A 1 173 ? 12.695 3.131 -11.588 1.00 85.44 173 THR A O 1
ATOM 1420 N N . ARG A 1 174 ? 14.199 1.465 -11.633 1.00 83.75 174 ARG A N 1
ATOM 1421 C CA . ARG A 1 174 ? 14.810 1.851 -12.902 1.00 83.75 174 ARG A CA 1
ATOM 1422 C C . ARG A 1 174 ? 14.383 0.887 -13.997 1.00 83.75 174 ARG A C 1
ATOM 1424 O O . ARG A 1 174 ? 14.565 -0.318 -13.868 1.00 83.75 174 ARG A O 1
ATOM 1431 N N . LEU A 1 175 ? 13.854 1.433 -15.085 1.00 81.38 175 LEU A N 1
ATOM 1432 C CA . LEU A 1 175 ? 13.353 0.682 -16.231 1.00 81.38 175 LEU A CA 1
ATOM 1433 C C . LEU A 1 175 ? 14.338 0.803 -17.389 1.00 81.38 175 LEU A C 1
ATOM 1435 O O . LEU A 1 175 ? 14.785 1.908 -17.701 1.00 81.38 175 LEU A O 1
ATOM 1439 N N . SER A 1 176 ? 14.692 -0.314 -18.025 1.00 76.25 176 SER A N 1
ATOM 1440 C CA . SER A 1 176 ? 15.531 -0.293 -19.226 1.00 76.25 176 SER A CA 1
ATOM 1441 C C . SER A 1 176 ? 14.686 0.054 -20.451 1.00 76.25 176 SER A C 1
ATOM 1443 O O . SER A 1 176 ? 13.599 -0.485 -20.634 1.00 76.25 176 SER A O 1
ATOM 1445 N N . GLU A 1 177 ? 15.176 0.952 -21.308 1.00 70.00 177 GLU A N 1
ATOM 1446 C CA . GLU A 1 177 ? 14.442 1.373 -22.511 1.00 70.00 177 GLU A CA 1
ATOM 1447 C C . GLU A 1 177 ? 14.623 0.411 -23.710 1.00 70.00 177 GLU A C 1
ATOM 1449 O O . GLU A 1 177 ? 14.228 0.737 -24.823 1.00 70.00 177 GLU A O 1
ATOM 1454 N N . GLY A 1 178 ? 15.171 -0.791 -23.490 1.00 59.53 178 GLY A N 1
ATOM 1455 C CA . GLY A 1 178 ? 15.483 -1.751 -24.551 1.00 59.53 178 GLY A CA 1
ATOM 1456 C C . GLY A 1 178 ? 16.696 -1.335 -25.395 1.00 59.53 178 GLY A C 1
ATOM 1457 O O . GLY A 1 178 ? 16.987 -0.154 -25.590 1.00 59.53 178 GLY A O 1
ATOM 1458 N N . ASP A 1 179 ? 17.447 -2.319 -25.892 1.00 53.72 179 ASP A N 1
ATOM 1459 C CA . ASP A 1 179 ? 18.605 -2.069 -26.752 1.00 53.72 179 ASP A CA 1
ATOM 1460 C C . ASP A 1 179 ? 18.136 -1.861 -28.207 1.00 53.72 179 ASP A C 1
ATOM 1462 O O . ASP A 1 179 ? 17.782 -2.819 -28.892 1.00 53.72 179 ASP A O 1
ATOM 1466 N N . GLU A 1 180 ? 18.212 -0.632 -28.738 1.00 45.59 180 GLU A N 1
ATOM 1467 C CA . GLU A 1 180 ? 18.037 -0.375 -30.187 1.00 45.59 180 GLU A CA 1
ATOM 1468 C C . GLU A 1 180 ? 19.092 -1.107 -31.052 1.00 45.59 180 GLU A C 1
ATOM 1470 O O . GLU A 1 180 ? 18.934 -1.223 -32.265 1.00 45.59 180 GLU A O 1
ATOM 1475 N N . ASN A 1 181 ? 20.151 -1.645 -30.433 1.00 39.69 181 ASN A N 1
ATOM 1476 C CA . ASN A 1 181 ? 21.315 -2.229 -31.105 1.00 39.69 181 ASN A CA 1
ATOM 1477 C C . ASN A 1 181 ? 21.498 -3.741 -30.872 1.00 39.69 181 ASN A C 1
ATOM 1479 O O . ASN A 1 181 ? 22.597 -4.261 -31.065 1.00 39.69 181 ASN A O 1
ATOM 1483 N N . ALA A 1 182 ? 20.452 -4.469 -30.472 1.00 35.09 182 ALA A N 1
ATOM 1484 C CA . ALA A 1 182 ? 20.466 -5.934 -30.481 1.00 35.09 182 ALA A CA 1
ATOM 1485 C C . ALA A 1 182 ? 20.053 -6.471 -31.867 1.00 35.09 182 ALA A C 1
ATOM 1487 O O . ALA A 1 182 ? 18.981 -7.051 -32.040 1.00 35.09 182 ALA A O 1
ATOM 1488 N N . ARG A 1 183 ? 20.899 -6.238 -32.873 1.00 30.73 183 ARG A N 1
ATOM 1489 C CA . ARG A 1 183 ? 20.890 -6.956 -34.154 1.00 30.73 183 ARG A CA 1
ATOM 1490 C C . ARG A 1 183 ? 22.303 -7.382 -34.511 1.00 30.73 183 ARG A C 1
ATOM 1492 O O . ARG A 1 183 ? 23.218 -6.546 -34.350 1.00 30.73 183 ARG A O 1
#

Foldseek 3Di:
DDDPPPPPPPDPCVCVVVVVCVVCVVVVVVVVLLVVLVVQLVVVLVVQQVLQVVLQVVQQPPQCLLVDPPNFVVSQVVSLVVCCVPPVVPAPPVFKDKGKDKDDKDKDKDWDWDDCPDPVQVPPPPNDGPGDIDIWIKIKMKMKMKGWRARPDVVSCVVVVHRTDIHMDIDIHIHTNDDPPPD